Protein AF-0000000075410488 (afdb_homodimer)

Secondary structure (DSSP, 8-state):
--EEEEEEEEEEESSS---SEETTEEEE---TTTTT-SSEEEEEEEEEE--TT-GGGSEEEEEEEEESS--SSPPTT-SEEE-S-TTTTT-S-EEEEEEEE--TTSPPEEEEEEEEESSGGG---SBTTEEE-S--TTTTSSS-EEEEEEEE-/--EEEEEEEEEEESSS---SEETTEEEE---TTTTT-SSEEEEEEEEEE--TT-GGGSEEEEEEEEESS--SSPPTT-SEEE-S-TTTTT-S-EEEEEEEE--TTSPPEEEEEEEEESSGGG---SBTTEEE-S--TTTTSSS-EEEEEEEE-

Foldseek 3Di:
DAKAWQDKEKDWAQDQFDDCDDPQWGWDRDQLCVFLDAIGMIMTTHMDDDDPPCQQRFWFFKAKDWAQDQDPDDDPPFDDWYRDFSCHTSDATGMIITTHGNPPVGAGWHDKDKAKAQDPVPRDDPDPQKDWHPDFSNHGTPGITMIMIIHGD/DAKAWQDKEKDWAQDQFDDCDDPQWGWDRDQLCVFLDAIGMIMTTHIDDDDPPCQQRFWFFKAKDWAQDQDPDDDPPFDDWYRDFSCHTSDATGMIITTHGNPPVGAGWHDKDKAKAQDPVPRDDPDPQKDWHPDFSNHGTPGITMIMIIHGD

Nearest PDB structures (foldseek):
  8b6v-assembly1_A  TM=8.827E-01  e=2.092E-10  Pseudomonas monteilii
  8b6w-assembly1_A  TM=8.710E-01  e=1.635E-09  Pseudomonas monteilii
  8b6u-assembly1_A  TM=8.784E-01  e=1.427E-08  Pseudomonas monteilii
  3tow-assembly1_A  TM=5.499E-01  e=4.050E-03  Hom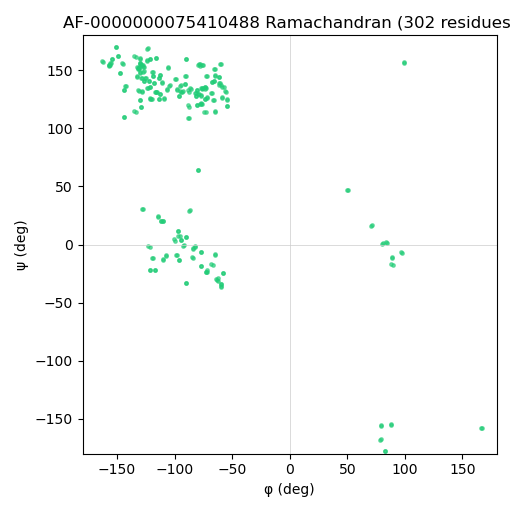o sapiens
  8b6v-assembly1_A  TM=8.826E-01  e=2.329E-10  Pseudomonas monteilii

Solvent-accessible surface area (backbone atoms only — not comparable to full-atom values): 16366 Å² total; per-residue (Å²): 94,52,42,29,25,50,46,75,45,73,45,77,34,92,49,85,80,75,61,60,62,54,96,78,13,47,24,33,66,55,53,53,25,58,77,31,49,52,34,36,28,32,46,20,36,23,71,42,72,71,54,99,80,49,56,62,47,21,25,38,44,75,48,62,48,75,32,94,54,85,72,92,63,76,59,86,96,47,80,42,60,43,87,57,48,47,22,46,69,28,50,50,33,33,28,32,48,33,31,36,50,37,46,87,90,46,37,33,29,52,47,73,49,75,31,71,23,86,41,77,84,66,42,66,74,50,46,68,73,50,43,73,47,97,41,59,46,35,44,74,32,66,57,44,40,33,35,44,30,37,28,64,40,96,51,43,28,25,52,46,76,43,73,46,75,35,92,49,85,78,76,62,60,62,54,96,80,13,48,24,32,66,56,52,53,26,59,77,31,47,51,35,36,30,31,46,20,36,22,72,42,74,72,54,99,78,49,56,63,47,20,25,38,44,75,48,63,48,76,31,94,55,87,71,92,64,76,60,88,96,48,80,42,62,44,89,58,48,46,21,46,68,28,48,52,32,34,26,32,48,33,32,36,50,38,47,89,90,46,37,33,30,51,48,73,48,74,30,71,22,86,43,75,84,66,41,67,74,51,47,67,72,49,43,74,48,96,42,58,45,37,44,74,31,66,56,44,40,33,34,43,30,37,28,66,38

Structure (mmCIF, N/CA/C/O backbone):
data_AF-0000000075410488-model_v1
#
loop_
_entity.id
_entity.type
_entity.pdbx_description
1 polymer 'C-type lectin domain-containing protein'
#
loop_
_atom_site.group_PDB
_atom_site.id
_atom_site.type_symbol
_atom_site.label_atom_id
_atom_site.label_alt_id
_atom_site.label_comp_id
_atom_site.label_asym_id
_atom_site.label_entity_id
_atom_site.label_seq_id
_atom_site.pdbx_PDB_ins_code
_atom_site.Cartn_x
_atom_site.Cartn_y
_atom_site.Cartn_z
_atom_site.occupancy
_atom_site.B_iso_or_equiv
_atom_site.auth_seq_id
_atom_site.auth_comp_id
_atom_site.auth_asym_id
_atom_site.auth_atom_id
_atom_site.pdbx_PDB_model_num
ATOM 1 N N . MET A 1 1 ? 17.078 1.535 6.527 1 65.12 1 MET A N 1
ATOM 2 C CA . MET A 1 1 ? 17.484 1.294 5.145 1 65.12 1 MET A CA 1
ATOM 3 C C . MET A 1 1 ? 16.297 0.799 4.312 1 65.12 1 MET A C 1
ATOM 5 O O . MET A 1 1 ? 15.336 0.259 4.855 1 65.12 1 MET A O 1
ATOM 9 N N . ALA A 1 2 ? 16.266 1.067 3.002 1 80.12 2 ALA A N 1
ATOM 10 C CA . ALA A 1 2 ? 15.203 0.685 2.076 1 80.12 2 ALA A CA 1
ATOM 11 C C . ALA A 1 2 ? 15.227 -0.817 1.804 1 80.12 2 ALA A C 1
ATOM 13 O O . ALA A 1 2 ? 16.266 -1.465 1.955 1 80.12 2 ALA A O 1
ATOM 14 N N . THR A 1 3 ? 14.125 -1.354 1.649 1 88.81 3 THR A N 1
ATOM 15 C CA . THR A 1 3 ? 14 -2.779 1.367 1 88.81 3 THR A CA 1
ATOM 16 C C . THR A 1 3 ? 13.266 -3.008 0.049 1 88.81 3 THR A C 1
ATOM 18 O O . THR A 1 3 ? 12.617 -2.1 -0.47 1 88.81 3 THR A O 1
ATOM 21 N N . TRP A 1 4 ? 13.445 -4.18 -0.503 1 92.75 4 TRP A N 1
ATOM 22 C CA . TRP A 1 4 ? 12.617 -4.66 -1.601 1 92.75 4 TRP A CA 1
ATOM 23 C C . TRP A 1 4 ? 12.203 -6.113 -1.375 1 92.75 4 TRP A C 1
ATOM 25 O O . TRP A 1 4 ? 12.727 -6.781 -0.485 1 92.75 4 TRP A O 1
ATOM 35 N N . ILE A 1 5 ? 11.195 -6.527 -2.074 1 95.69 5 ILE A N 1
ATOM 36 C CA . ILE A 1 5 ? 10.719 -7.902 -1.996 1 95.69 5 ILE A CA 1
ATOM 37 C C . ILE A 1 5 ? 11.648 -8.82 -2.777 1 95.69 5 ILE A C 1
ATOM 39 O O . ILE A 1 5 ? 12.031 -8.516 -3.908 1 95.69 5 ILE A O 1
ATOM 43 N N . THR A 1 6 ? 12.023 -9.961 -2.18 1 97.81 6 THR A N 1
ATOM 44 C CA . THR A 1 6 ? 12.938 -10.875 -2.848 1 97.81 6 THR A CA 1
ATOM 45 C C . THR A 1 6 ? 12.273 -12.234 -3.086 1 97.81 6 THR A C 1
ATOM 47 O O . THR A 1 6 ? 12.805 -13.07 -3.818 1 97.81 6 THR A O 1
ATOM 50 N N . ASP A 1 7 ? 11.117 -12.414 -2.453 1 98.44 7 ASP A N 1
ATOM 51 C CA . ASP A 1 7 ? 10.477 -13.719 -2.561 1 98.44 7 ASP A CA 1
ATOM 52 C C . ASP A 1 7 ? 9.008 -13.656 -2.15 1 98.44 7 ASP A C 1
ATOM 54 O O . ASP A 1 7 ? 8.602 -12.734 -1.434 1 98.44 7 ASP A O 1
ATOM 58 N N . PHE A 1 8 ? 8.227 -14.641 -2.645 1 98.5 8 PHE A N 1
ATOM 59 C CA . PHE A 1 8 ? 6.828 -14.797 -2.248 1 98.5 8 PHE A CA 1
ATOM 60 C C . PHE A 1 8 ? 6.555 -16.219 -1.789 1 98.5 8 PHE A C 1
ATOM 62 O O . PHE A 1 8 ? 7.258 -17.156 -2.182 1 98.5 8 PHE A O 1
ATOM 69 N N . LYS A 1 9 ? 5.59 -16.312 -0.984 1 98.06 9 LYS A N 1
ATOM 70 C CA . LYS A 1 9 ? 5.09 -17.625 -0.556 1 98.06 9 LYS A CA 1
ATOM 71 C C . LYS A 1 9 ? 3.576 -17.594 -0.379 1 98.06 9 LYS A C 1
ATOM 73 O O . LYS A 1 9 ? 3.025 -16.641 0.18 1 98.06 9 LYS A O 1
ATOM 78 N N . VAL A 1 10 ? 2.93 -18.594 -0.931 1 98.06 10 VAL A N 1
ATOM 79 C CA . VAL A 1 10 ? 1.5 -18.766 -0.703 1 98.06 10 VAL A CA 1
ATOM 80 C C . VAL A 1 10 ? 1.28 -19.703 0.484 1 98.06 10 VAL A C 1
ATOM 82 O O . VAL A 1 10 ? 1.947 -20.734 0.603 1 98.06 10 VAL A O 1
ATOM 85 N N . TYR A 1 11 ? 0.454 -19.312 1.363 1 97.31 11 TYR A N 1
ATOM 86 C CA . TYR A 1 11 ? 0.065 -20.109 2.521 1 97.31 11 TYR A CA 1
ATOM 87 C C . TYR A 1 11 ? -1.403 -20.5 2.441 1 97.31 11 TYR A C 1
ATOM 89 O O . TYR A 1 11 ? -2.275 -19.656 2.258 1 97.31 11 TYR A O 1
ATOM 97 N N . THR A 1 12 ? -1.653 -21.797 2.539 1 96.62 12 THR A N 1
ATOM 98 C CA . THR A 1 12 ? -3.014 -22.312 2.531 1 96.62 12 THR A CA 1
ATOM 99 C C . THR A 1 12 ? -3.326 -23.031 3.846 1 96.62 12 THR A C 1
ATOM 101 O O . THR A 1 12 ? -2.461 -23.688 4.418 1 96.62 12 THR A O 1
ATOM 104 N N . SER A 1 13 ? -4.523 -22.797 4.344 1 96.56 13 SER A N 1
ATOM 105 C CA . SER A 1 13 ? -4.926 -23.391 5.613 1 96.56 13 SER A CA 1
ATOM 106 C C . SER A 1 13 ? -6.406 -23.75 5.613 1 96.56 13 SER A C 1
ATOM 108 O O . SER A 1 13 ? -7.191 -23.172 4.855 1 96.56 13 SER A O 1
ATOM 110 N N . ASN A 1 14 ? -6.828 -24.734 6.465 1 96 14 ASN A N 1
ATOM 111 C CA . ASN A 1 14 ? -8.234 -25.062 6.699 1 96 14 ASN A CA 1
ATOM 112 C C . ASN A 1 14 ? -8.844 -24.141 7.758 1 96 14 ASN A C 1
ATOM 114 O O . ASN A 1 14 ? -10.07 -24.078 7.895 1 96 14 ASN A O 1
ATOM 118 N N . ASP A 1 15 ? -7.984 -23.406 8.422 1 95 15 ASP A N 1
ATOM 119 C CA . ASP A 1 15 ? -8.445 -22.531 9.508 1 95 15 ASP A CA 1
ATOM 120 C C . ASP A 1 15 ? -8.266 -21.062 9.141 1 95 15 ASP A C 1
ATOM 122 O O . ASP A 1 15 ? -7.285 -20.703 8.484 1 95 15 ASP A O 1
ATOM 126 N N . ARG A 1 16 ? -9.148 -20.359 9.594 1 93.12 16 ARG A N 1
ATOM 127 C CA . ARG A 1 16 ? -9.086 -18.922 9.328 1 93.12 16 ARG A CA 1
ATOM 128 C C . ARG A 1 16 ? -7.902 -18.281 10.039 1 93.12 16 ARG A C 1
ATOM 130 O O . ARG A 1 16 ? -7.605 -18.609 11.188 1 93.12 16 ARG A O 1
ATOM 137 N N . GLY A 1 17 ? -7.301 -17.359 9.273 1 90.88 17 GLY A N 1
ATOM 138 C CA . GLY A 1 17 ? -6.238 -16.578 9.891 1 90.88 17 GLY A CA 1
ATOM 139 C C . GLY A 1 17 ? -4.852 -17.094 9.547 1 90.88 17 GLY A C 1
ATOM 140 O O . GLY A 1 17 ? -4.703 -18.219 9.07 1 90.88 17 GLY A O 1
ATOM 141 N N . CYS A 1 18 ? -3.918 -16.234 9.648 1 92 18 CYS A N 1
ATOM 142 C CA . CYS A 1 18 ? -2.512 -16.562 9.445 1 92 18 CYS A CA 1
ATOM 143 C C . CYS A 1 18 ? -1.615 -15.703 10.328 1 92 18 CYS A C 1
ATOM 145 O O . CYS A 1 18 ? -1.985 -14.586 10.688 1 92 18 CYS A O 1
ATOM 147 N N . SER A 1 19 ? -0.483 -16.297 10.758 1 93.12 19 SER A N 1
ATOM 148 C CA . SER A 1 19 ? 0.492 -15.523 11.508 1 93.12 19 SER A CA 1
ATOM 149 C C . SER A 1 19 ? 1.02 -14.352 10.68 1 93.12 19 SER A C 1
ATOM 151 O O . SER A 1 19 ? 0.998 -14.398 9.445 1 93.12 19 SER A O 1
ATOM 153 N N . ASP A 1 20 ? 1.498 -13.289 11.406 1 93.88 20 ASP A N 1
ATOM 154 C CA . ASP A 1 20 ? 2.094 -12.148 10.711 1 93.88 20 ASP A CA 1
ATOM 155 C C . ASP A 1 20 ? 3.299 -12.578 9.875 1 93.88 20 ASP A C 1
ATOM 157 O O . ASP A 1 20 ? 3.553 -12.023 8.805 1 93.88 20 ASP A O 1
ATOM 161 N N . PHE A 1 21 ? 3.967 -13.594 10.492 1 93.94 21 PHE A N 1
ATOM 162 C CA . PHE A 1 21 ? 5.148 -14.117 9.82 1 93.94 21 PHE A CA 1
ATOM 163 C C . PHE A 1 21 ? 5.07 -15.633 9.695 1 93.94 21 PHE A C 1
ATOM 165 O O . PHE A 1 21 ? 4.664 -16.312 10.633 1 93.94 21 PHE A O 1
ATOM 172 N N . PHE A 1 22 ? 5.352 -16.062 8.414 1 91 22 PHE A N 1
ATOM 173 C CA . PHE A 1 22 ? 5.363 -17.5 8.117 1 91 22 PHE A CA 1
ATOM 174 C C . PHE A 1 22 ? 6.59 -17.875 7.301 1 91 22 PHE A C 1
ATOM 176 O O . PHE A 1 22 ? 6.754 -17.406 6.168 1 91 22 PHE A O 1
ATOM 183 N N . TYR A 1 23 ? 7.512 -18.656 7.828 1 89.44 23 TYR A N 1
ATOM 184 C CA . TYR A 1 23 ? 8.727 -19.141 7.176 1 89.44 23 TYR A CA 1
ATOM 185 C C . TYR A 1 23 ? 9.492 -17.984 6.531 1 89.44 23 TYR A C 1
ATOM 187 O O . TYR A 1 23 ? 9.828 -18.047 5.348 1 89.44 23 TYR A O 1
ATOM 195 N N . GLY A 1 24 ? 9.688 -16.859 7.273 1 92.25 24 GLY A N 1
ATOM 196 C CA . GLY A 1 24 ? 10.523 -15.758 6.844 1 92.25 24 GLY A CA 1
ATOM 197 C C . GLY A 1 24 ? 9.797 -14.781 5.938 1 92.25 24 GLY A C 1
ATOM 198 O O . GLY A 1 24 ? 10.398 -13.844 5.41 1 92.25 24 GLY A O 1
ATOM 199 N N . HIS A 1 25 ? 8.539 -15.078 5.727 1 96.81 25 HIS A N 1
ATOM 200 C CA . HIS A 1 25 ? 7.742 -14.195 4.883 1 96.81 25 HIS A CA 1
ATOM 201 C C . HIS A 1 25 ? 6.762 -13.375 5.715 1 96.81 25 HIS A C 1
ATOM 203 O O . HIS A 1 25 ? 6.137 -13.898 6.641 1 96.81 25 HIS A O 1
ATOM 209 N N . GLU A 1 26 ? 6.703 -12.102 5.457 1 95.62 26 GLU A N 1
ATOM 210 C CA . GLU A 1 26 ? 5.672 -11.234 6.027 1 95.62 26 GLU A CA 1
ATOM 211 C C . GLU A 1 26 ? 4.332 -11.43 5.324 1 95.62 26 GLU A C 1
ATOM 213 O O . GLU A 1 26 ? 4.195 -11.117 4.141 1 95.62 26 GLU A O 1
ATOM 218 N N . MET A 1 27 ? 3.279 -11.82 6.102 1 96.19 27 MET A N 1
ATOM 219 C CA . MET A 1 27 ? 2.027 -12.234 5.477 1 96.19 27 MET A CA 1
ATOM 220 C C . MET A 1 27 ? 1.112 -11.039 5.238 1 96.19 27 MET A C 1
ATOM 222 O O . MET A 1 27 ? 1.024 -10.141 6.078 1 96.19 27 MET A O 1
ATOM 226 N N . HIS A 1 28 ? 0.593 -10.945 4.027 1 96.25 28 HIS A N 1
ATOM 227 C CA . HIS A 1 28 ? -0.573 -10.102 3.799 1 96.25 28 HIS A CA 1
ATOM 228 C C . HIS A 1 28 ? -1.853 -10.789 4.262 1 96.25 28 HIS A C 1
ATOM 230 O O . HIS A 1 28 ? -2.172 -11.883 3.799 1 96.25 28 HIS A O 1
ATOM 236 N N . LEU A 1 29 ? -2.666 -10.234 5 1 95.19 29 LEU A N 1
ATOM 237 C CA . LEU A 1 29 ? -3.695 -10.938 5.762 1 95.19 29 LEU A CA 1
ATOM 238 C C . LEU A 1 29 ? -5.031 -10.906 5.027 1 95.19 29 LEU A C 1
ATOM 240 O O . LEU A 1 29 ? -6.074 -11.219 5.609 1 95.19 29 LEU A O 1
ATOM 244 N N . GLN A 1 30 ? -5.066 -10.5 3.799 1 95.38 30 GLN A N 1
ATOM 245 C CA . GLN A 1 30 ? -6.238 -10.688 2.951 1 95.38 30 GLN A CA 1
ATOM 246 C C . GLN A 1 30 ? -6.391 -12.148 2.529 1 95.38 30 GLN A C 1
ATOM 248 O O . GLN A 1 30 ? -5.523 -12.688 1.84 1 95.38 30 GLN A O 1
ATOM 253 N N . ASP A 1 31 ? -7.453 -12.727 3.02 1 96.56 31 ASP A N 1
ATOM 254 C CA . ASP A 1 31 ? -7.781 -14.055 2.506 1 96.56 31 ASP A CA 1
ATOM 255 C C . ASP A 1 31 ? -8.172 -13.992 1.032 1 96.56 31 ASP A C 1
ATOM 257 O O . ASP A 1 31 ? -9.125 -13.289 0.667 1 96.56 31 ASP A O 1
ATOM 261 N N . LEU A 1 32 ? -7.477 -14.766 0.187 1 96.81 32 LEU A N 1
ATOM 262 C CA . LEU A 1 32 ? -7.676 -14.664 -1.255 1 96.81 32 LEU A CA 1
ATOM 263 C C . LEU A 1 32 ? -8.859 -15.516 -1.702 1 96.81 32 LEU A C 1
ATOM 265 O O . LEU A 1 32 ? -9.273 -15.453 -2.863 1 96.81 32 LEU A O 1
ATOM 269 N N . ASN A 1 33 ? -9.492 -16.266 -0.824 1 95.19 33 ASN A N 1
ATOM 270 C CA . ASN A 1 33 ? -10.758 -16.938 -1.08 1 95.19 33 ASN A CA 1
ATOM 271 C C . ASN A 1 33 ? -11.898 -16.344 -0.262 1 95.19 33 ASN A C 1
ATOM 273 O O . ASN A 1 33 ? -12.914 -17 -0.02 1 95.19 33 ASN A O 1
ATOM 277 N N . GLU A 1 34 ? -11.625 -15.102 0.174 1 91.88 34 GLU A N 1
ATOM 278 C CA . GLU A 1 34 ? -12.695 -14.461 0.937 1 91.88 34 GLU A CA 1
ATOM 279 C C . GLU A 1 34 ? -14.008 -14.453 0.154 1 91.88 34 GLU A C 1
ATOM 281 O O . GLU A 1 34 ? -14.039 -14.039 -1.005 1 91.88 34 GLU A O 1
ATOM 286 N N . SER A 1 35 ? -15.094 -14.961 0.668 1 89.5 35 SER A N 1
ATOM 287 C CA . SER A 1 35 ? -16.453 -14.992 0.138 1 89.5 35 SER A CA 1
ATOM 288 C C . SER A 1 35 ? -16.625 -16.109 -0.886 1 89.5 35 SER A C 1
ATOM 290 O O . SER A 1 35 ? -17.703 -16.266 -1.462 1 89.5 35 SER A O 1
ATOM 292 N N . HIS A 1 36 ? -15.555 -16.906 -1.163 1 91.44 36 HIS A N 1
ATOM 293 C CA . HIS A 1 36 ? -15.625 -17.906 -2.221 1 91.44 36 HIS A CA 1
ATOM 294 C C . HIS A 1 36 ? -15.703 -19.312 -1.642 1 91.44 36 HIS A C 1
ATOM 296 O O . HIS A 1 36 ? -15.906 -20.281 -2.379 1 91.44 36 HIS A O 1
ATOM 302 N N . GLY A 1 37 ? -15.508 -19.359 -0.363 1 90.69 37 GLY A N 1
ATOM 303 C CA . GLY A 1 37 ? -15.359 -20.688 0.22 1 90.69 37 GLY A CA 1
ATOM 304 C C . GLY A 1 37 ? -13.984 -21.281 0.006 1 90.69 37 GLY A C 1
ATOM 305 O O . GLY A 1 37 ? -13.023 -20.562 -0.263 1 90.69 37 GLY A O 1
ATOM 306 N N . GLY A 1 38 ? -13.836 -22.641 0.308 1 93.69 38 GLY A N 1
ATOM 307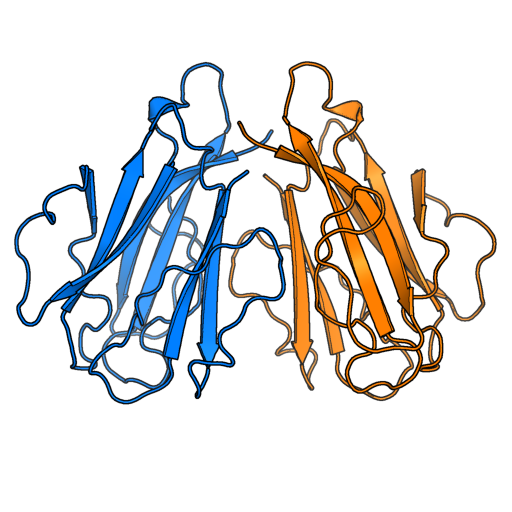 C CA . GLY A 1 38 ? -12.555 -23.312 0.151 1 93.69 38 GLY A CA 1
ATOM 308 C C . GLY A 1 38 ? -11.594 -23.047 1.299 1 93.69 38 GLY A C 1
ATOM 309 O O . GLY A 1 38 ? -12.023 -22.766 2.42 1 93.69 38 GLY A O 1
ATOM 310 N N . LYS A 1 39 ? -10.32 -23.188 0.947 1 96.88 39 LYS A N 1
ATOM 311 C CA . LYS A 1 39 ? -9.273 -22.984 1.947 1 96.88 39 LYS A CA 1
ATOM 312 C C . LYS A 1 39 ? -9.023 -21.5 2.182 1 96.88 39 LYS A C 1
ATOM 314 O O . LYS A 1 39 ? -9.414 -20.656 1.368 1 96.88 39 LYS A O 1
ATOM 319 N N . TYR A 1 40 ? -8.516 -21.188 3.352 1 97.25 40 TYR A N 1
ATOM 320 C CA . TYR A 1 40 ? -7.973 -19.844 3.562 1 97.25 40 TYR A CA 1
ATOM 321 C C . TYR A 1 40 ? -6.598 -19.703 2.918 1 97.25 40 TYR A C 1
ATOM 323 O O . TYR A 1 40 ? -5.711 -20.531 3.148 1 97.25 40 TYR A O 1
ATOM 331 N N . ILE A 1 41 ? -6.414 -18.672 2.109 1 97.62 41 ILE A N 1
ATOM 332 C CA . ILE A 1 41 ? -5.203 -18.531 1.309 1 97.62 41 ILE A CA 1
ATOM 333 C C . ILE A 1 41 ? -4.625 -17.141 1.484 1 97.62 41 ILE A C 1
ATOM 335 O O . ILE A 1 41 ? -5.324 -16.141 1.285 1 97.62 41 ILE A O 1
ATOM 339 N N . TYR A 1 42 ? -3.371 -17.016 1.884 1 97.56 42 TYR A N 1
ATOM 340 C CA . TYR A 1 42 ? -2.648 -15.773 2.123 1 97.56 42 TYR A CA 1
ATOM 341 C C . TYR A 1 42 ? -1.335 -15.75 1.352 1 97.56 42 TYR A C 1
ATOM 343 O O . TYR A 1 42 ? -0.789 -16.797 1.01 1 97.56 42 TYR A O 1
ATOM 351 N N . ILE A 1 43 ? -0.872 -14.609 1.016 1 97.94 43 ILE A N 1
ATOM 352 C CA . ILE A 1 43 ? 0.419 -14.453 0.355 1 97.94 43 ILE A CA 1
ATOM 353 C C . ILE A 1 43 ? 1.394 -13.742 1.293 1 97.94 43 ILE A C 1
ATOM 355 O O . ILE A 1 43 ? 1.037 -12.75 1.938 1 97.94 43 ILE A O 1
ATOM 359 N N . GLY A 1 44 ? 2.523 -14.305 1.445 1 97.62 44 GLY A N 1
ATOM 360 C CA . GLY A 1 44 ? 3.627 -13.68 2.154 1 97.62 44 GLY A CA 1
ATOM 361 C C . GLY A 1 44 ? 4.723 -13.18 1.231 1 97.62 44 GLY A C 1
ATOM 362 O O . GLY A 1 44 ? 4.887 -13.688 0.121 1 97.62 44 GLY A O 1
ATOM 363 N N . ARG A 1 45 ? 5.441 -12.188 1.626 1 96.94 45 ARG A N 1
ATOM 364 C CA . ARG A 1 45 ? 6.609 -11.695 0.907 1 96.94 45 ARG A CA 1
ATOM 365 C C . ARG A 1 45 ? 7.816 -11.578 1.835 1 96.94 45 ARG A C 1
ATOM 367 O O . ARG A 1 45 ? 7.66 -11.32 3.029 1 96.94 45 ARG A O 1
ATOM 374 N N . LYS A 1 46 ? 8.922 -11.875 1.326 1 96.88 46 LYS A N 1
ATOM 375 C CA . LYS A 1 46 ? 10.203 -11.672 1.996 1 96.88 46 LYS A CA 1
ATOM 376 C C . LYS A 1 46 ? 10.844 -10.352 1.561 1 96.88 46 LYS A C 1
ATOM 378 O O . LYS A 1 46 ? 10.922 -10.062 0.366 1 96.88 46 LYS A O 1
ATOM 383 N N . ARG A 1 47 ? 11.195 -9.578 2.564 1 93.31 47 ARG A N 1
ATOM 384 C CA . ARG A 1 47 ? 11.867 -8.312 2.301 1 93.31 47 ARG A CA 1
ATOM 385 C C . ARG A 1 47 ? 13.32 -8.359 2.76 1 93.31 47 ARG A C 1
ATOM 387 O O . ARG A 1 47 ? 13.633 -8.945 3.801 1 93.31 47 ARG A O 1
ATOM 394 N N . GLU A 1 48 ? 14.094 -7.789 1.953 1 93.19 48 GLU A N 1
ATOM 395 C CA . GLU A 1 48 ? 15.5 -7.684 2.316 1 93.19 48 GLU A CA 1
ATOM 396 C C . GLU A 1 48 ? 16.016 -6.262 2.117 1 93.19 48 GLU A C 1
ATOM 398 O O . GLU A 1 48 ? 15.586 -5.562 1.199 1 93.19 48 GLU A O 1
ATOM 403 N N . ARG A 1 49 ? 17 -5.918 2.932 1 90.44 49 ARG A N 1
ATOM 404 C CA . ARG A 1 49 ? 17.641 -4.609 2.828 1 90.44 49 ARG A CA 1
ATOM 405 C C . ARG A 1 49 ? 18.391 -4.469 1.512 1 90.44 49 ARG A C 1
ATOM 407 O O . ARG A 1 49 ? 19.047 -5.414 1.062 1 90.44 49 ARG A O 1
ATOM 414 N N . ILE A 1 50 ? 18.297 -3.289 0.967 1 87.88 50 ILE A N 1
ATOM 415 C CA . ILE A 1 50 ? 18.984 -3.014 -0.293 1 87.88 50 ILE A CA 1
ATOM 416 C C . ILE A 1 50 ? 20.484 -2.889 -0.05 1 87.88 50 ILE A C 1
ATOM 418 O O . ILE A 1 50 ? 20.922 -2.16 0.844 1 87.88 50 ILE A O 1
ATOM 422 N N . THR A 1 51 ? 21.234 -3.639 -0.745 1 86.56 51 THR A N 1
ATOM 423 C CA . THR A 1 51 ? 22.688 -3.518 -0.798 1 86.56 51 THR A CA 1
ATOM 424 C C . THR A 1 51 ? 23.156 -3.33 -2.236 1 86.56 51 THR A C 1
ATOM 426 O O . THR A 1 51 ? 22.375 -3.457 -3.176 1 86.56 51 THR A O 1
ATOM 429 N N . SER A 1 52 ? 24.438 -2.971 -2.438 1 84.06 52 SER A N 1
ATOM 430 C CA . SER A 1 52 ? 25.016 -2.777 -3.766 1 84.06 52 SER A CA 1
ATOM 431 C C . SER A 1 52 ? 25.047 -4.082 -4.551 1 84.06 52 SER A C 1
ATOM 433 O O . SER A 1 52 ? 25.125 -4.074 -5.781 1 84.06 52 SER A O 1
ATOM 435 N N . GLU A 1 53 ? 24.734 -5.203 -3.877 1 89.5 53 GLU A N 1
ATOM 436 C CA . GLU A 1 53 ? 25.047 -6.465 -4.539 1 89.5 53 GLU A CA 1
ATOM 437 C C . GLU A 1 53 ? 23.781 -7.32 -4.711 1 89.5 53 GLU A C 1
ATOM 439 O O . GLU A 1 53 ? 23.828 -8.375 -5.344 1 89.5 53 GLU A O 1
ATOM 444 N N . ASN A 1 54 ? 22.609 -6.797 -4.191 1 91.56 54 ASN A N 1
ATOM 445 C CA . ASN A 1 54 ? 21.531 -7.777 -4.129 1 91.56 54 ASN A CA 1
ATOM 446 C C . ASN A 1 54 ? 20.375 -7.406 -5.059 1 91.56 54 ASN A C 1
ATOM 448 O O . ASN A 1 54 ? 19.234 -7.816 -4.84 1 91.56 54 ASN A O 1
ATOM 452 N N . HIS A 1 55 ? 20.703 -6.633 -6.082 1 90.44 55 HIS A N 1
ATOM 453 C CA . HIS A 1 55 ? 19.688 -6.27 -7.059 1 90.44 55 HIS A CA 1
ATOM 454 C C . HIS A 1 55 ? 19.172 -7.5 -7.793 1 90.44 55 HIS A C 1
ATOM 456 O O . HIS A 1 55 ? 17.984 -7.559 -8.148 1 90.44 55 HIS A O 1
ATOM 462 N N . LYS A 1 56 ? 20.031 -8.477 -7.926 1 95.81 56 LYS A N 1
ATOM 463 C CA . LYS A 1 56 ? 19.672 -9.688 -8.664 1 95.81 56 LYS A CA 1
ATOM 464 C C . LYS A 1 56 ? 18.609 -10.492 -7.922 1 95.81 56 LYS A C 1
ATOM 466 O O . LYS A 1 56 ? 17.922 -11.328 -8.516 1 95.81 56 LYS A O 1
ATOM 471 N N . ASP A 1 57 ? 18.438 -10.211 -6.672 1 97.06 57 ASP A N 1
ATOM 472 C CA . ASP A 1 57 ? 17.5 -10.969 -5.844 1 97.06 57 ASP A CA 1
ATOM 473 C C . ASP A 1 57 ? 16.156 -10.266 -5.754 1 97.06 57 ASP A C 1
ATOM 475 O O . ASP A 1 57 ? 15.164 -10.859 -5.316 1 97.06 57 ASP A O 1
ATOM 479 N N . ALA A 1 58 ? 16.062 -9 -6.156 1 96.62 58 ALA A N 1
ATOM 480 C CA . ALA A 1 58 ? 14.828 -8.227 -6.043 1 96.62 58 ALA A CA 1
ATOM 481 C C . ALA A 1 58 ? 13.797 -8.695 -7.059 1 96.62 58 ALA A C 1
ATOM 483 O O . ALA A 1 58 ? 14.117 -8.898 -8.227 1 96.62 58 ALA A O 1
ATOM 484 N N . VAL A 1 59 ? 12.617 -8.844 -6.578 1 98 59 VAL A N 1
ATOM 485 C CA . VAL A 1 59 ? 11.523 -9.125 -7.5 1 98 59 VAL A CA 1
ATOM 486 C C . VAL A 1 59 ? 11.258 -7.902 -8.375 1 98 59 VAL A C 1
ATOM 488 O O . VAL A 1 59 ? 11.109 -6.789 -7.867 1 98 59 VAL A O 1
ATOM 491 N N . THR A 1 60 ? 11.188 -8.141 -9.688 1 97.5 60 THR A N 1
ATOM 492 C CA . THR A 1 60 ? 11 -7.031 -10.617 1 97.5 60 THR A CA 1
ATOM 493 C C . THR A 1 60 ? 9.734 -7.234 -11.445 1 97.5 60 THR A C 1
ATOM 495 O O . THR A 1 60 ? 9.18 -6.273 -11.992 1 97.5 60 THR A O 1
ATOM 498 N N . SER A 1 61 ? 9.258 -8.484 -11.57 1 98.12 61 SER A N 1
ATOM 499 C CA . SER A 1 61 ? 8 -8.797 -12.242 1 98.12 61 SER A CA 1
ATOM 500 C C . SER A 1 61 ? 7.152 -9.75 -11.406 1 98.12 61 SER A C 1
ATOM 502 O O . SER A 1 61 ? 7.68 -10.617 -10.711 1 98.12 61 SER A O 1
ATOM 504 N N . LEU A 1 62 ? 5.887 -9.531 -11.492 1 98.69 62 LEU A N 1
ATOM 505 C CA . LEU A 1 62 ? 4.902 -10.32 -10.75 1 98.69 62 LEU A CA 1
ATOM 506 C C . LEU A 1 62 ? 3.65 -10.547 -11.594 1 98.69 62 LEU A C 1
ATOM 508 O O . LEU A 1 62 ? 3.174 -9.625 -12.266 1 98.69 62 LEU A O 1
ATOM 512 N N . GLY A 1 63 ? 3.174 -11.727 -11.555 1 98.69 63 GLY A N 1
ATOM 513 C CA . GLY A 1 63 ? 1.945 -12.031 -12.266 1 98.69 63 GLY A CA 1
ATOM 514 C C . GLY A 1 63 ? 1.146 -13.148 -11.625 1 98.69 63 GLY A C 1
ATOM 515 O O . GLY A 1 63 ? 1.599 -13.766 -10.656 1 98.69 63 GLY A O 1
ATOM 516 N N . PHE A 1 64 ? -0.018 -13.336 -12.078 1 98.81 64 PHE A N 1
ATOM 517 C CA . PHE A 1 64 ? -0.898 -14.453 -11.781 1 98.81 64 PHE A CA 1
ATOM 518 C C . PHE A 1 64 ? -1.471 -15.055 -13.062 1 98.81 64 PHE A C 1
ATOM 520 O O . PHE A 1 64 ? -1.896 -14.32 -13.961 1 98.81 64 PHE A O 1
ATOM 527 N N . LEU A 1 65 ? -1.412 -16.328 -13.156 1 98.69 65 LEU A N 1
ATOM 528 C CA . LEU A 1 65 ? -1.868 -17 -14.367 1 98.69 65 LEU A CA 1
ATOM 529 C C . LEU A 1 65 ? -2.984 -17.984 -14.047 1 98.69 65 LEU A C 1
ATOM 531 O O . LEU A 1 65 ? -2.902 -18.734 -13.062 1 98.69 65 LEU A O 1
ATOM 535 N N . ALA A 1 66 ? -3.984 -17.969 -14.852 1 98.38 66 ALA A N 1
ATOM 536 C CA . ALA A 1 66 ? -5.133 -18.859 -14.695 1 98.38 66 ALA A CA 1
ATOM 537 C C . ALA A 1 66 ? -5.09 -20 -15.719 1 98.38 66 ALA A C 1
ATOM 539 O O . ALA A 1 66 ? -4.754 -19.766 -16.875 1 98.38 66 ALA A O 1
ATOM 540 N N . PHE A 1 67 ? -5.391 -21.172 -15.266 1 98.38 67 PHE A N 1
ATOM 541 C CA . PHE A 1 67 ? -5.426 -22.359 -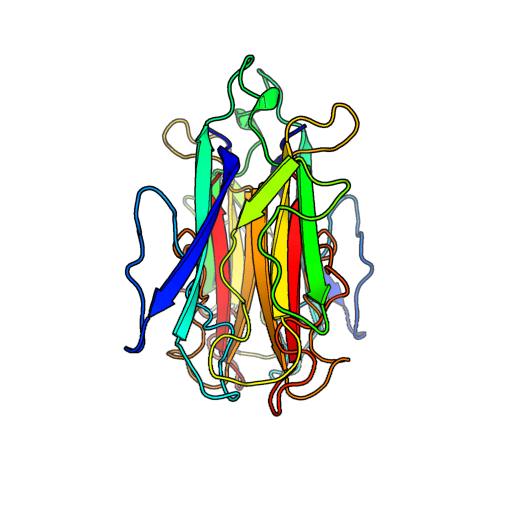16.109 1 98.38 67 PHE A CA 1
ATOM 542 C C . PHE A 1 67 ? -6.719 -23.141 -15.898 1 98.38 67 PHE A C 1
ATOM 544 O O . PHE A 1 67 ? -7.309 -23.094 -14.82 1 98.38 67 PHE A O 1
ATOM 551 N N . SER A 1 68 ? -7.16 -23.859 -16.906 1 98 68 SER A N 1
ATOM 552 C CA . SER A 1 68 ? -8.328 -24.734 -16.781 1 98 68 SER A CA 1
ATOM 553 C C . SER A 1 68 ? -7.973 -26.016 -16.047 1 98 68 SER A C 1
ATOM 555 O O . SER A 1 68 ? -8.852 -26.672 -15.477 1 98 68 SER A O 1
ATOM 557 N N . ASN A 1 69 ? -6.637 -26.312 -16 1 97.75 69 ASN A N 1
ATOM 558 C CA . ASN A 1 69 ? -6.176 -27.531 -15.344 1 97.75 69 ASN A CA 1
ATOM 559 C C . ASN A 1 69 ? -5.051 -27.25 -14.352 1 97.75 69 ASN A C 1
ATOM 561 O O . ASN A 1 69 ? -4.32 -26.266 -14.5 1 97.75 69 ASN A O 1
ATOM 565 N N . LYS A 1 70 ? -4.949 -28.156 -13.422 1 97.75 70 LYS A N 1
ATOM 566 C CA . LYS A 1 70 ? -3.867 -28.062 -12.445 1 97.75 70 LYS A CA 1
ATOM 567 C C . LYS A 1 70 ? -2.504 -28.109 -13.133 1 97.75 70 LYS A C 1
ATOM 569 O O . LYS A 1 70 ? -2.293 -28.922 -14.047 1 97.75 70 LYS A O 1
ATOM 574 N N . GLN A 1 71 ? -1.553 -27.234 -12.703 1 97.94 71 GLN A N 1
ATOM 575 C CA . GLN A 1 71 ? -0.199 -27.219 -13.25 1 97.94 71 GLN A CA 1
ATOM 576 C C . GLN A 1 71 ? 0.771 -27.953 -12.328 1 97.94 71 GLN A C 1
ATOM 578 O O . GLN A 1 71 ? 0.683 -27.844 -11.109 1 97.94 71 GLN A O 1
ATOM 583 N N . SER A 1 72 ? 1.709 -28.672 -12.867 1 97 72 SER A N 1
ATOM 584 C CA . SER A 1 72 ? 2.697 -29.406 -12.078 1 97 72 SER A CA 1
ATOM 585 C C . SER A 1 72 ? 4.082 -28.781 -12.211 1 97 72 SER A C 1
ATOM 587 O O . SER A 1 72 ? 5 -29.125 -11.469 1 97 72 SER A O 1
ATOM 589 N N . GLU A 1 73 ? 4.215 -27.875 -13.203 1 97.75 73 GLU A N 1
ATOM 590 C CA . GLU A 1 73 ? 5.484 -27.188 -13.438 1 97.75 73 GLU A CA 1
ATOM 591 C C . GLU A 1 73 ? 5.285 -25.672 -13.547 1 97.75 73 GLU A C 1
ATOM 593 O O . GLU A 1 73 ? 4.184 -25.203 -13.844 1 97.75 73 GLU A O 1
ATOM 598 N N . LYS A 1 74 ? 6.328 -25.031 -13.336 1 97.19 74 LYS A N 1
ATOM 599 C CA . LYS A 1 74 ? 6.328 -23.578 -13.453 1 97.19 74 LYS A CA 1
ATOM 600 C C . LYS A 1 74 ? 5.879 -23.141 -14.844 1 97.19 74 LYS A C 1
ATOM 602 O O . LYS A 1 74 ? 6.344 -23.672 -15.852 1 97.19 74 LYS A O 1
ATOM 607 N N . PRO A 1 75 ? 5.02 -22.156 -14.922 1 96.94 75 PRO A N 1
ATOM 608 C CA . PRO A 1 75 ? 4.598 -21.656 -16.234 1 96.94 75 PRO A CA 1
ATOM 609 C C . PRO A 1 75 ? 5.754 -21.094 -17.047 1 96.94 75 PRO A C 1
ATOM 611 O O . PRO A 1 75 ? 6.656 -20.469 -16.5 1 96.94 75 PRO A O 1
ATOM 614 N N . VAL A 1 76 ? 5.66 -21.312 -18.312 1 96.12 76 VAL A N 1
ATOM 615 C CA . VAL A 1 76 ? 6.691 -20.859 -19.234 1 96.12 76 VAL A CA 1
ATOM 616 C C . VAL A 1 76 ? 6.809 -19.344 -19.188 1 96.12 76 VAL A C 1
ATOM 618 O O . VAL A 1 76 ? 5.801 -18.641 -19.109 1 96.12 76 VAL A O 1
ATOM 621 N N . GLY A 1 77 ? 8.086 -18.812 -19.219 1 96.31 77 GLY A N 1
ATOM 622 C CA . GLY A 1 77 ? 8.32 -17.375 -19.281 1 96.31 77 GLY A CA 1
ATOM 623 C C . GLY A 1 77 ? 8.586 -16.75 -17.922 1 96.31 77 GLY A C 1
ATOM 624 O O . GLY A 1 77 ? 8.953 -15.578 -17.844 1 96.31 77 GLY A O 1
ATOM 625 N N . TRP A 1 78 ? 8.414 -17.625 -16.906 1 98.19 78 TRP A N 1
ATOM 626 C CA . TRP A 1 78 ? 8.656 -17.141 -15.547 1 98.19 78 TRP A CA 1
ATOM 627 C C . TRP A 1 78 ? 9.773 -17.938 -14.875 1 98.19 78 TRP A C 1
ATOM 629 O O . TRP A 1 78 ? 9.969 -19.109 -15.172 1 98.19 78 TRP A O 1
ATOM 639 N N . GLU A 1 79 ? 10.477 -17.281 -14.031 1 98.25 79 GLU A N 1
ATOM 640 C CA . GLU A 1 79 ? 11.609 -17.906 -13.359 1 98.25 79 GLU A CA 1
ATOM 641 C C . GLU A 1 79 ? 11.188 -18.562 -12.055 1 98.25 79 GLU A C 1
ATOM 643 O O . GLU A 1 79 ? 11.758 -19.578 -11.648 1 98.25 79 GLU A O 1
ATOM 648 N N . PHE A 1 80 ? 10.188 -17.984 -11.367 1 98.62 80 PHE A N 1
ATOM 649 C CA . PHE A 1 80 ? 9.734 -18.5 -10.078 1 98.62 80 PHE A CA 1
ATOM 650 C C . PHE A 1 80 ? 8.219 -18.609 -10.039 1 98.62 80 PHE A C 1
ATOM 652 O O . PHE A 1 80 ? 7.52 -17.906 -10.781 1 98.62 80 PHE A O 1
ATOM 659 N N . TRP A 1 81 ? 7.676 -19.516 -9.25 1 98.75 81 TRP A N 1
ATOM 660 C CA . TRP A 1 81 ? 6.242 -19.625 -9 1 98.75 81 TRP A CA 1
ATOM 661 C C . TRP A 1 81 ? 5.965 -20.328 -7.68 1 98.75 81 TRP A C 1
ATOM 663 O O . TRP A 1 81 ? 6.867 -20.906 -7.074 1 98.75 81 TRP A O 1
ATOM 673 N N . ASP A 1 82 ? 4.859 -20.062 -7.117 1 98.44 82 ASP A N 1
ATOM 674 C CA . ASP A 1 82 ? 4.332 -20.906 -6.043 1 98.44 82 ASP A CA 1
ATOM 675 C C . ASP A 1 82 ? 3.299 -21.891 -6.578 1 98.44 82 ASP A C 1
ATOM 677 O O . ASP A 1 82 ? 2.379 -21.5 -7.301 1 98.44 82 ASP A O 1
ATOM 681 N N . ASP A 1 83 ? 3.361 -23.125 -6.23 1 97.94 83 ASP A N 1
ATOM 682 C CA . ASP A 1 83 ? 2.568 -24.172 -6.875 1 97.94 83 ASP A CA 1
ATOM 683 C C . ASP A 1 83 ? 1.221 -24.344 -6.176 1 97.94 83 ASP A C 1
ATOM 685 O O . ASP A 1 83 ? 0.461 -25.25 -6.5 1 97.94 83 ASP A O 1
ATOM 689 N N . HIS A 1 84 ? 0.943 -23.469 -5.234 1 97.56 84 HIS A N 1
ATOM 690 C CA . HIS A 1 84 ? -0.385 -23.516 -4.633 1 97.56 84 HIS A CA 1
ATOM 691 C C . HIS A 1 84 ? -1.412 -22.812 -5.52 1 97.56 84 HIS A C 1
ATOM 693 O O . HIS A 1 84 ? -1.17 -21.719 -6.008 1 97.56 84 HIS A O 1
ATOM 699 N N . ASP A 1 85 ? -2.514 -23.5 -5.688 1 97.56 85 ASP A N 1
ATOM 700 C CA . ASP A 1 85 ? -3.66 -22.906 -6.363 1 97.56 85 ASP A CA 1
ATOM 701 C C . ASP A 1 85 ? -4.324 -21.844 -5.484 1 97.56 85 ASP A C 1
ATOM 703 O O . ASP A 1 85 ? -4.746 -22.141 -4.363 1 97.56 85 ASP A O 1
ATOM 707 N N . LEU A 1 86 ? -4.484 -20.625 -6.035 1 97.62 86 LEU A N 1
ATOM 708 C CA . LEU A 1 86 ? -5.047 -19.531 -5.262 1 97.62 86 LEU A CA 1
ATOM 709 C C . LEU A 1 86 ? -6.559 -19.672 -5.133 1 97.62 86 LEU A C 1
ATOM 711 O O . LEU A 1 86 ? -7.188 -18.953 -4.348 1 97.62 86 LEU A O 1
ATOM 715 N N . ASN A 1 87 ? -7.184 -20.656 -5.832 1 96.19 87 ASN A N 1
ATOM 716 C CA . ASN A 1 87 ? -8.594 -20.984 -5.711 1 96.19 87 ASN A CA 1
ATOM 717 C C . ASN A 1 87 ? -8.797 -22.344 -5.031 1 96.19 87 ASN A C 1
ATOM 719 O O . ASN A 1 87 ? -9.836 -22.969 -5.191 1 96.19 87 ASN A O 1
ATOM 723 N N . GLU A 1 88 ? -7.793 -22.734 -4.344 1 96.44 88 GLU A N 1
ATOM 724 C CA . GLU A 1 88 ? -7.891 -24.078 -3.787 1 96.44 88 GLU A CA 1
ATOM 725 C C . GLU A 1 88 ? -9.156 -24.25 -2.947 1 96.44 88 GLU A C 1
ATOM 727 O O . GLU A 1 88 ? -9.375 -23.5 -1.995 1 96.44 88 GLU A O 1
ATOM 732 N N . GLY A 1 89 ? -10.031 -25.141 -3.297 1 94.94 89 GLY A N 1
ATOM 733 C CA . GLY A 1 89 ? -11.234 -25.469 -2.545 1 94.94 89 GLY A CA 1
ATOM 734 C C . GLY A 1 89 ? -12.43 -24.609 -2.918 1 94.94 89 GLY A C 1
ATOM 735 O O . GLY A 1 89 ? -13.555 -24.891 -2.498 1 94.94 89 GLY A O 1
ATOM 736 N N . ALA A 1 90 ? -12.273 -23.531 -3.666 1 93.38 90 ALA A N 1
ATOM 737 C CA . ALA A 1 90 ? -13.352 -22.594 -3.965 1 93.38 90 ALA A CA 1
ATOM 738 C C . ALA A 1 90 ? -13.953 -22.875 -5.336 1 93.38 90 ALA A C 1
ATOM 740 O O . ALA A 1 90 ? -14.977 -22.281 -5.707 1 93.38 90 ALA A O 1
ATOM 741 N N . GLY A 1 91 ? -13.219 -23.797 -6.039 1 92.5 91 GLY A N 1
ATOM 742 C CA . GLY A 1 91 ? -13.641 -24.016 -7.414 1 92.5 91 GLY A CA 1
ATOM 743 C C . GLY A 1 91 ? -13.086 -22.984 -8.375 1 92.5 91 GLY A C 1
ATOM 744 O O . GLY A 1 91 ? -12.188 -22.203 -8.016 1 92.5 91 GLY A O 1
ATOM 745 N N . GLY A 1 92 ? -13.461 -23.062 -9.703 1 95.25 92 GLY A N 1
ATOM 746 C CA . GLY A 1 92 ? -12.984 -22.141 -10.719 1 95.25 92 GLY A CA 1
ATOM 747 C C . GLY A 1 92 ? -11.68 -22.578 -11.359 1 95.25 92 GLY A C 1
ATOM 748 O O . GLY A 1 92 ? -11.367 -23.766 -11.383 1 95.25 92 GLY A O 1
ATOM 749 N N . LYS A 1 93 ? -10.922 -21.594 -11.891 1 97.94 93 LYS A N 1
ATOM 750 C CA . LYS A 1 93 ? -9.648 -21.859 -12.547 1 97.94 93 LYS A CA 1
ATOM 751 C C . LYS A 1 93 ? -8.539 -22.094 -11.523 1 97.94 93 LYS A C 1
ATOM 753 O O . LYS A 1 93 ? -8.68 -21.719 -10.359 1 97.94 93 LYS A O 1
ATOM 758 N N . TYR A 1 94 ? -7.559 -22.844 -11.992 1 98 94 TYR A N 1
ATOM 759 C CA . TYR A 1 94 ? -6.324 -22.922 -11.219 1 98 94 TYR A CA 1
ATOM 760 C C . TYR A 1 94 ? -5.484 -21.656 -11.406 1 98 94 TYR A C 1
ATOM 762 O O . TYR A 1 94 ? -5.082 -21.344 -12.531 1 98 94 TYR A O 1
ATOM 770 N N . ILE A 1 95 ? -5.184 -20.953 -10.336 1 98.31 95 ILE A N 1
ATOM 771 C CA . ILE A 1 95 ? -4.488 -19.672 -10.453 1 98.31 95 ILE A CA 1
ATOM 772 C C . ILE A 1 95 ? -3.18 -19.719 -9.664 1 98.31 95 ILE A C 1
ATOM 774 O O . ILE A 1 95 ? -3.174 -20.078 -8.484 1 98.31 95 ILE A O 1
ATOM 778 N N . TYR A 1 96 ? -2.078 -19.406 -10.336 1 98.81 96 TYR A N 1
ATOM 779 C CA . TYR A 1 96 ? -0.751 -19.516 -9.734 1 98.81 96 TYR A CA 1
ATOM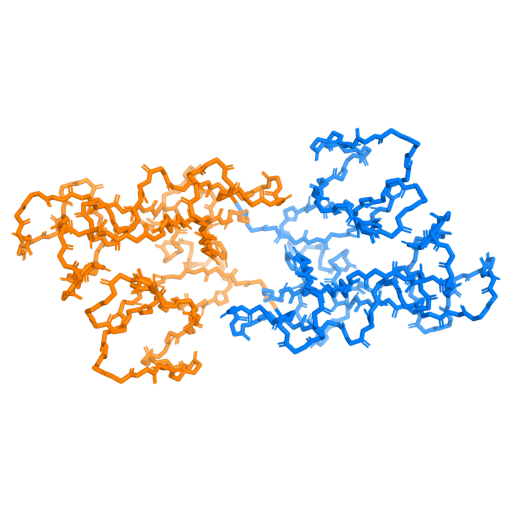 780 C C . TYR A 1 96 ? -0.029 -18.172 -9.758 1 98.81 96 TYR A C 1
ATOM 782 O O . TYR A 1 96 ? -0.136 -17.422 -10.727 1 98.81 96 TYR A O 1
ATOM 790 N N . MET A 1 97 ? 0.685 -17.906 -8.664 1 98.81 97 MET A N 1
ATOM 791 C CA . MET A 1 97 ? 1.554 -16.734 -8.547 1 98.81 97 MET A CA 1
ATOM 792 C C . MET A 1 97 ? 2.902 -16.984 -9.211 1 98.81 97 MET A C 1
ATOM 794 O O . MET A 1 97 ? 3.51 -18.047 -9.008 1 98.81 97 MET A O 1
ATOM 798 N N . VAL A 1 98 ? 3.383 -16.094 -10.07 1 98.88 98 VAL A N 1
ATOM 799 C CA . VAL A 1 98 ? 4.66 -16.172 -10.773 1 98.88 98 VAL A CA 1
ATOM 800 C C . VAL A 1 98 ? 5.422 -14.867 -10.625 1 98.88 98 VAL A C 1
ATOM 802 O O . VAL A 1 98 ? 4.816 -13.797 -10.484 1 98.88 98 VAL A O 1
ATOM 805 N N . TRP A 1 99 ? 6.762 -14.906 -10.586 1 98.88 99 TRP A N 1
ATOM 806 C CA . TRP A 1 99 ? 7.527 -13.664 -10.531 1 98.88 99 TRP A CA 1
ATOM 807 C C . TRP A 1 99 ? 8.938 -13.867 -11.086 1 98.88 99 TRP A C 1
ATOM 809 O O . TRP A 1 99 ? 9.383 -15 -11.266 1 98.88 99 TRP A O 1
ATOM 819 N N . ASN A 1 100 ? 9.57 -12.844 -11.547 1 98.69 100 ASN A N 1
ATOM 820 C CA . ASN A 1 100 ? 10.961 -12.781 -11.969 1 98.69 100 ASN A CA 1
ATOM 821 C C . ASN A 1 100 ? 11.773 -11.828 -11.086 1 98.69 100 ASN A C 1
ATOM 823 O O . ASN A 1 100 ? 11.203 -10.984 -10.391 1 98.69 100 ASN A O 1
ATOM 827 N N . LYS A 1 101 ? 13.062 -12.016 -11.125 1 97.88 101 LYS A N 1
ATOM 828 C CA . LYS A 1 101 ? 13.969 -11.195 -10.328 1 97.88 101 LYS A CA 1
ATOM 829 C C . LYS A 1 101 ? 15.055 -10.578 -11.203 1 97.88 101 LYS A C 1
ATOM 831 O O . LYS A 1 101 ? 15.438 -11.148 -12.227 1 97.88 101 LYS A O 1
ATOM 836 N N . GLY A 1 102 ? 15.492 -9.391 -10.781 1 96.31 102 GLY A N 1
ATOM 837 C CA . GLY A 1 102 ? 16.75 -8.812 -11.242 1 96.31 102 GLY A CA 1
ATOM 838 C C . GLY A 1 102 ? 16.703 -8.352 -12.688 1 96.31 102 GLY A C 1
ATOM 839 O O . GLY A 1 102 ? 17.734 -8.211 -13.336 1 96.31 102 GLY A O 1
ATOM 840 N N . GLU A 1 103 ? 15.492 -8.219 -13.227 1 95.69 103 GLU A N 1
ATOM 841 C CA . GLU A 1 103 ? 15.43 -7.723 -14.602 1 95.69 103 GLU A CA 1
ATOM 842 C C . GLU A 1 103 ? 15.953 -6.297 -14.695 1 95.69 103 GLU A C 1
ATOM 844 O O . GLU A 1 103 ? 15.383 -5.375 -14.109 1 95.69 103 GLU A O 1
ATOM 849 N N . LYS A 1 104 ? 17.078 -6.012 -15.391 1 90.5 104 LYS A N 1
ATOM 850 C CA . LYS A 1 104 ? 17.906 -4.805 -15.391 1 90.5 104 LYS A CA 1
ATOM 851 C C . LYS A 1 104 ? 17.078 -3.58 -15.789 1 90.5 104 LYS A C 1
ATOM 853 O O . LYS A 1 104 ? 17.344 -2.473 -15.312 1 90.5 104 LYS A O 1
ATOM 858 N N . TRP A 1 105 ? 16.047 -3.756 -16.484 1 91.06 105 TRP A N 1
ATOM 859 C CA . TRP A 1 105 ? 15.328 -2.598 -17.016 1 91.06 105 TRP A CA 1
ATOM 860 C C . TRP A 1 105 ? 14.102 -2.281 -16.172 1 91.06 105 TRP A C 1
ATOM 862 O O . TRP A 1 105 ? 13.383 -1.313 -16.438 1 91.06 105 TRP A O 1
ATOM 872 N N . LEU A 1 106 ? 13.93 -3.006 -15.055 1 92.94 106 LEU A N 1
ATOM 873 C CA . LEU A 1 106 ? 12.742 -2.822 -14.227 1 92.94 106 LEU A CA 1
ATOM 874 C C . LEU A 1 106 ? 13.141 -2.49 -12.789 1 92.94 106 LEU A C 1
ATOM 876 O O . LEU A 1 106 ? 14.094 -3.057 -12.258 1 92.94 106 LEU A O 1
ATOM 880 N N . ASN A 1 107 ? 12.461 -1.477 -12.227 1 91.25 107 ASN A N 1
ATOM 881 C CA . ASN A 1 107 ? 12.625 -1.211 -10.805 1 91.25 107 ASN A CA 1
ATOM 882 C C . ASN A 1 107 ? 12.086 -2.359 -9.953 1 91.25 107 ASN A C 1
ATOM 884 O O . ASN A 1 107 ? 11.148 -3.047 -10.359 1 91.25 107 ASN A O 1
ATOM 888 N N . PRO A 1 108 ? 12.68 -2.551 -8.75 1 93.69 108 PRO A N 1
ATOM 889 C CA . PRO A 1 108 ? 12.188 -3.592 -7.84 1 93.69 108 PRO A CA 1
ATOM 890 C C . PRO A 1 108 ? 10.773 -3.322 -7.344 1 93.69 108 PRO A C 1
ATOM 892 O O . PRO A 1 108 ? 10.367 -2.162 -7.207 1 93.69 108 PRO A O 1
ATOM 895 N N . ILE A 1 109 ? 10.023 -4.363 -7.16 1 94.88 109 ILE A N 1
ATOM 896 C CA . ILE A 1 109 ? 8.742 -4.297 -6.469 1 94.88 109 ILE A CA 1
ATOM 897 C C . ILE A 1 109 ? 8.977 -4.195 -4.961 1 94.88 109 ILE A C 1
ATOM 899 O O . ILE A 1 109 ? 9.75 -4.965 -4.395 1 94.88 109 ILE A O 1
ATOM 903 N N . VAL A 1 110 ? 8.258 -3.295 -4.32 1 92.19 110 VAL A N 1
ATOM 904 C CA . VAL A 1 110 ? 8.57 -3.047 -2.918 1 92.19 110 VAL A CA 1
ATOM 905 C C . VAL A 1 110 ? 7.371 -3.414 -2.045 1 92.19 110 VAL A C 1
ATOM 907 O O . VAL A 1 110 ? 7.516 -3.609 -0.836 1 92.19 110 VAL A O 1
ATOM 910 N N . GLU A 1 111 ? 6.207 -3.434 -2.676 1 93.06 111 GLU A N 1
ATOM 911 C CA . GLU A 1 111 ? 5.035 -3.832 -1.903 1 93.06 111 GLU A CA 1
ATOM 912 C C . GLU A 1 111 ? 3.928 -4.355 -2.814 1 93.06 111 GLU A C 1
ATOM 914 O O . GLU A 1 111 ? 3.887 -4.027 -4 1 93.06 111 GLU A O 1
ATOM 919 N N . ILE A 1 112 ? 3.113 -5.188 -2.25 1 96.19 112 ILE A N 1
ATOM 920 C CA . ILE A 1 112 ? 1.903 -5.645 -2.928 1 96.19 112 ILE A CA 1
ATOM 921 C C . ILE A 1 112 ? 0.683 -5.34 -2.062 1 96.19 112 ILE A C 1
ATOM 923 O O . ILE A 1 112 ? 0.812 -5.082 -0.862 1 96.19 112 ILE A O 1
ATOM 927 N N . ASP A 1 113 ? -0.435 -5.277 -2.656 1 95.62 113 ASP A N 1
ATOM 928 C CA . ASP A 1 113 ? -1.717 -5.117 -1.978 1 95.62 113 ASP A CA 1
ATOM 929 C C . ASP A 1 113 ? -2.838 -5.809 -2.752 1 95.62 113 ASP A C 1
ATOM 931 O O . ASP A 1 113 ? -2.652 -6.203 -3.906 1 95.62 113 ASP A O 1
ATOM 935 N N . PHE A 1 114 ? -3.955 -6.039 -2.072 1 96.31 114 PHE A N 1
ATOM 936 C CA . PHE A 1 114 ? -5.098 -6.695 -2.697 1 96.31 114 PHE A CA 1
ATOM 937 C C . PHE A 1 114 ? -6.359 -5.855 -2.529 1 96.31 114 PHE A C 1
ATOM 939 O O . PHE A 1 114 ? -6.586 -5.27 -1.467 1 96.31 114 PHE A O 1
ATOM 946 N N . ARG A 1 115 ? -7.148 -5.812 -3.549 1 94.94 115 ARG A N 1
ATOM 947 C CA . ARG A 1 115 ? -8.461 -5.176 -3.506 1 94.94 115 ARG A CA 1
ATOM 948 C C . ARG A 1 115 ? -9.57 -6.199 -3.738 1 94.94 115 ARG A C 1
ATOM 950 O O . ARG A 1 115 ? -9.477 -7.031 -4.641 1 94.94 115 ARG A O 1
ATOM 957 N N . VAL A 1 116 ? -10.516 -6.121 -2.855 1 94.44 116 VAL A N 1
ATOM 958 C CA . VAL A 1 116 ? -11.672 -7.012 -2.928 1 94.44 116 VAL A CA 1
ATOM 959 C C . VAL A 1 116 ? -12.938 -6.195 -3.182 1 94.44 116 VAL A C 1
ATOM 961 O O . VAL A 1 116 ? -13.148 -5.156 -2.553 1 94.44 116 VAL A O 1
ATOM 964 N N . SER A 1 117 ? -13.727 -6.605 -4.137 1 94.56 117 SER A N 1
ATOM 965 C CA . SER A 1 117 ? -15 -5.922 -4.379 1 94.56 117 SER A CA 1
ATOM 966 C C . SER A 1 117 ? -16.016 -6.852 -5.043 1 94.56 117 SER A C 1
ATOM 968 O O . SER A 1 117 ? -15.633 -7.852 -5.656 1 94.56 117 SER A O 1
ATOM 970 N N . GLU A 1 118 ? -17.25 -6.477 -4.914 1 92.69 118 GLU A N 1
ATOM 971 C CA . GLU A 1 118 ? -18.312 -7.219 -5.574 1 92.69 118 GLU A CA 1
ATOM 972 C C . GLU A 1 118 ? -18.312 -6.969 -7.078 1 92.69 118 GLU A C 1
ATOM 974 O O . GLU A 1 118 ? -18.844 -7.766 -7.848 1 92.69 118 GLU A O 1
ATOM 979 N N . ASN A 1 119 ? -17.734 -5.824 -7.426 1 91.75 119 ASN A N 1
ATOM 980 C CA . ASN A 1 119 ? -17.672 -5.453 -8.836 1 91.75 119 ASN A CA 1
ATOM 981 C C . ASN A 1 119 ? -16.234 -5.156 -9.273 1 91.75 119 ASN A C 1
ATOM 983 O O . ASN A 1 119 ? -15.461 -4.59 -8.508 1 91.75 119 ASN A O 1
ATOM 987 N N . ARG A 1 120 ? -15.945 -5.555 -10.516 1 87.44 120 ARG A N 1
ATOM 988 C CA . ARG A 1 120 ? -14.602 -5.406 -11.062 1 87.44 120 ARG A CA 1
ATOM 989 C C . ARG A 1 120 ? -14.172 -3.941 -11.078 1 87.44 120 ARG A C 1
ATOM 991 O O . ARG A 1 120 ? -13.023 -3.619 -10.781 1 87.44 120 ARG A O 1
ATOM 998 N N . GLU A 1 121 ? -15.078 -3.053 -11.336 1 86.44 121 GLU A N 1
ATOM 999 C CA . GLU A 1 121 ? -14.797 -1.634 -11.531 1 86.44 121 GLU A CA 1
ATOM 1000 C C . GLU A 1 121 ? -14.43 -0.959 -10.211 1 86.44 121 GLU A C 1
ATOM 1002 O O . GLU A 1 121 ? -13.688 0.027 -10.203 1 86.44 121 GLU A O 1
ATOM 1007 N N . ASN A 1 122 ? -14.867 -1.596 -9.094 1 84.56 122 ASN A N 1
ATOM 1008 C CA . ASN A 1 122 ? -14.633 -0.977 -7.789 1 84.56 122 ASN A CA 1
ATOM 1009 C C . ASN A 1 122 ? -13.383 -1.542 -7.113 1 84.56 122 ASN A C 1
ATOM 1011 O O . ASN A 1 122 ? -13.094 -1.212 -5.965 1 84.56 122 ASN A O 1
ATOM 1015 N N . CYS A 1 123 ? -12.633 -2.365 -7.848 1 85.88 123 CYS A N 1
ATOM 1016 C CA . CYS A 1 123 ? -11.398 -2.924 -7.309 1 85.88 123 CYS A CA 1
ATOM 1017 C C . CYS A 1 123 ? -10.227 -1.985 -7.555 1 85.88 123 CYS A C 1
ATOM 1019 O O . CYS A 1 123 ? -9.07 -2.424 -7.598 1 85.88 123 CYS A O 1
ATOM 1021 N N . GLU A 1 124 ? -10.445 -0.766 -7.621 1 86.75 124 GLU A N 1
ATOM 1022 C CA . GLU A 1 124 ? -9.367 0.163 -7.953 1 86.75 124 GLU A CA 1
ATOM 1023 C C . GLU A 1 124 ? -8.656 0.658 -6.691 1 86.75 124 GLU A C 1
ATOM 1025 O O . GLU A 1 124 ? -9.305 0.92 -5.676 1 86.75 124 GLU A O 1
ATOM 1030 N N . LYS A 1 125 ? -7.414 0.692 -6.832 1 89.69 125 LYS A N 1
ATOM 1031 C CA . LYS A 1 125 ? -6.609 1.308 -5.777 1 89.69 125 LYS A CA 1
ATOM 1032 C C . LYS A 1 125 ? -6.41 2.799 -6.039 1 89.69 125 LYS A C 1
ATOM 1034 O O . LYS A 1 125 ? -6.27 3.219 -7.191 1 89.69 125 LYS A O 1
ATOM 1039 N N . LYS A 1 126 ? -6.367 3.553 -5.035 1 86.19 126 LYS A N 1
ATOM 1040 C CA . LYS A 1 126 ? -6.348 5.008 -5.156 1 86.19 126 LYS A CA 1
ATOM 1041 C C . LYS A 1 126 ? -4.918 5.539 -5.188 1 86.19 126 LYS A C 1
ATOM 1043 O O . LYS A 1 126 ? -4.691 6.719 -5.465 1 86.19 126 LYS A O 1
ATOM 1048 N N . GLY A 1 127 ? -3.939 4.77 -5.086 1 83.31 127 GLY A N 1
ATOM 1049 C CA . GLY A 1 127 ? -2.557 5.184 -5.258 1 83.31 127 GLY A CA 1
ATOM 1050 C C . GLY A 1 127 ? -2.09 5.117 -6.699 1 83.31 127 GLY A C 1
ATOM 1051 O O . GLY A 1 127 ? -2.035 4.035 -7.289 1 83.31 127 GLY A O 1
ATOM 1052 N N . VAL A 1 128 ? -1.698 6.191 -7.309 1 83.94 128 VAL A N 1
ATOM 1053 C CA . VAL A 1 128 ? -1.411 6.359 -8.727 1 83.94 128 VAL A CA 1
ATOM 1054 C C . VAL A 1 128 ? -0.248 5.457 -9.133 1 83.94 128 VAL A C 1
ATOM 1056 O O . VAL A 1 128 ? -0.216 4.934 -10.25 1 83.94 128 VAL A O 1
ATOM 1059 N N . SER A 1 129 ? 0.679 5.117 -8.297 1 86.88 129 SER A N 1
ATOM 1060 C CA . SER A 1 129 ? 1.868 4.379 -8.711 1 86.88 129 SER A CA 1
ATOM 1061 C C . SER A 1 129 ? 1.681 2.879 -8.516 1 86.88 129 SER A C 1
ATOM 1063 O O . SER A 1 129 ? 2.57 2.09 -8.844 1 86.88 129 SER A O 1
ATOM 1065 N N . TRP A 1 130 ? 0.486 2.562 -8.094 1 93.25 130 TRP A N 1
ATOM 1066 C CA . TRP A 1 130 ? 0.181 1.143 -7.957 1 93.25 130 TRP A CA 1
ATOM 1067 C C . TRP A 1 130 ? -0.333 0.564 -9.273 1 93.25 130 TRP A C 1
ATOM 1069 O O . TRP A 1 130 ? -1.121 1.203 -9.969 1 93.25 130 TRP A O 1
ATOM 1079 N N . ILE A 1 131 ? 0.207 -0.604 -9.617 1 95.12 131 ILE A N 1
ATOM 1080 C CA . ILE A 1 131 ? -0.127 -1.251 -10.883 1 95.12 131 ILE A CA 1
ATOM 1081 C C . ILE A 1 131 ? -0.987 -2.484 -10.617 1 95.12 131 ILE A C 1
ATOM 1083 O O . ILE A 1 131 ? -0.613 -3.354 -9.828 1 95.12 131 ILE A O 1
ATOM 1087 N N . ARG A 1 132 ? -2.158 -2.545 -11.273 1 96.19 132 ARG A N 1
ATOM 1088 C CA . ARG A 1 132 ? -3.047 -3.695 -11.141 1 96.19 132 ARG A CA 1
ATOM 1089 C C . ARG A 1 132 ? -2.598 -4.84 -12.047 1 96.19 132 ARG A C 1
ATOM 1091 O O . ARG A 1 132 ? -2.305 -4.629 -13.227 1 96.19 132 ARG A O 1
ATOM 1098 N N . ILE A 1 133 ? -2.465 -5.965 -11.461 1 97.69 133 ILE A N 1
ATOM 1099 C CA . ILE A 1 133 ? -2.307 -7.148 -12.297 1 97.69 133 ILE A CA 1
ATOM 1100 C C . ILE A 1 133 ? -3.672 -7.613 -12.797 1 97.69 133 ILE A C 1
ATOM 1102 O O . ILE A 1 133 ? -4.562 -7.914 -12 1 97.69 133 ILE A O 1
ATOM 1106 N N . ASN A 1 134 ? -3.854 -7.652 -14.117 1 96.12 134 ASN A N 1
ATOM 1107 C CA . ASN A 1 134 ? -5.164 -7.914 -14.703 1 96.12 134 ASN A CA 1
ATOM 1108 C C . ASN A 1 134 ? -5.496 -9.398 -14.695 1 96.12 134 ASN A C 1
ATOM 1110 O O . ASN A 1 134 ? -5.715 -10 -15.758 1 96.12 134 ASN A O 1
ATOM 1114 N N . GLN A 1 135 ? -5.625 -10.016 -13.617 1 97.56 135 GLN A N 1
ATOM 1115 C CA . GLN A 1 135 ? -6.078 -11.383 -13.367 1 97.56 135 GLN A CA 1
ATOM 1116 C C . GLN A 1 135 ? -6.895 -11.461 -12.078 1 97.56 135 GLN A C 1
ATOM 1118 O O . GLN A 1 135 ? -6.371 -11.227 -10.992 1 97.56 135 GLN A O 1
ATOM 1123 N N . ASN A 1 136 ? -8.141 -11.672 -12.234 1 96.81 136 ASN A N 1
ATOM 1124 C CA . ASN A 1 136 ? -8.969 -11.977 -11.07 1 96.81 136 ASN A CA 1
ATOM 1125 C C . ASN A 1 136 ? -8.477 -13.234 -10.344 1 96.81 136 ASN A C 1
ATOM 1127 O O . ASN A 1 136 ? -8.367 -14.297 -10.953 1 96.81 136 ASN A O 1
ATOM 1131 N N . LEU A 1 137 ? -8.227 -13.148 -9.031 1 97.25 137 LEU A N 1
ATOM 1132 C CA . LEU A 1 137 ? -7.574 -14.234 -8.297 1 97.25 137 LEU A CA 1
ATOM 1133 C C . LEU A 1 137 ? -8.586 -15.305 -7.906 1 97.25 137 LEU A C 1
ATOM 1135 O O . LEU A 1 137 ? -8.219 -16.344 -7.355 1 97.25 137 LEU A O 1
ATOM 1139 N N . CYS A 1 138 ? -9.828 -15.055 -8.266 1 94.56 138 CYS A N 1
ATOM 1140 C CA . CYS A 1 138 ? -10.891 -16.031 -8.031 1 94.56 138 CYS A CA 1
ATOM 1141 C C . CYS A 1 138 ? -11.672 -16.297 -9.312 1 94.56 138 CYS A C 1
ATOM 1143 O O . CYS A 1 138 ? -12.875 -16.531 -9.273 1 94.56 138 CYS A O 1
ATOM 1145 N N . GLU A 1 139 ? -10.961 -16.172 -10.383 1 95.56 139 GLU A N 1
ATOM 1146 C CA . GLU A 1 139 ? -11.633 -16.375 -11.656 1 95.56 139 GLU A CA 1
ATOM 1147 C C . GLU A 1 139 ? -12.297 -17.75 -11.711 1 95.56 139 GLU A C 1
ATOM 1149 O O . GLU A 1 139 ? -11.68 -18.766 -11.383 1 95.56 139 GLU A O 1
ATOM 1154 N N . GLY A 1 140 ? -13.508 -17.75 -12.117 1 94 140 GLY A N 1
ATOM 1155 C CA . GLY A 1 140 ? -14.25 -18.984 -12.289 1 94 140 GLY A CA 1
ATOM 1156 C C . GLY A 1 140 ? -14.961 -19.438 -11.023 1 94 140 GLY A C 1
ATOM 1157 O O . GLY A 1 140 ? -15.797 -20.344 -11.062 1 94 140 GLY A O 1
ATOM 1158 N N . SER A 1 141 ? -14.555 -18.891 -9.898 1 89.75 141 SER A N 1
ATOM 1159 C CA . SER A 1 141 ? -15.258 -19.188 -8.656 1 89.75 141 SER A CA 1
ATOM 1160 C C . SER A 1 141 ? -16.391 -18.188 -8.414 1 89.75 141 SER A C 1
ATOM 1162 O O . SER A 1 141 ? -16.469 -17.156 -9.07 1 89.75 141 SER A O 1
ATOM 1164 N N . ASN A 1 142 ? -17.375 -18.469 -7.609 1 85.25 142 ASN A N 1
ATOM 1165 C CA . ASN A 1 142 ? -18.484 -17.578 -7.266 1 85.25 142 ASN A CA 1
ATOM 1166 C C . ASN A 1 142 ? -18.141 -16.688 -6.086 1 85.25 142 ASN A C 1
ATOM 1168 O O . ASN A 1 142 ? -17.781 -17.172 -5.008 1 85.25 142 ASN A O 1
ATOM 1172 N N . GLY A 1 143 ? -17.953 -15.508 -6.254 1 89.31 143 GLY A N 1
ATOM 1173 C CA . GLY A 1 143 ? -17.672 -14.594 -5.16 1 89.31 143 GLY A CA 1
ATOM 1174 C C . GLY A 1 143 ? -17.172 -13.242 -5.629 1 89.31 143 GLY A C 1
ATOM 1175 O O . GLY A 1 143 ? -17.469 -12.82 -6.75 1 89.31 143 GLY A O 1
ATOM 1176 N N . ASN A 1 144 ? -16.5 -12.555 -4.75 1 93.81 144 ASN A N 1
ATOM 1177 C CA . ASN A 1 144 ? -16.016 -11.211 -5.02 1 93.81 144 ASN A CA 1
ATOM 1178 C C . ASN A 1 144 ? -14.797 -11.234 -5.938 1 93.81 144 ASN A C 1
ATOM 1180 O O . ASN A 1 144 ? -14.094 -12.242 -6.023 1 93.81 144 ASN A O 1
ATOM 1184 N N . TYR A 1 145 ? -14.602 -10.164 -6.641 1 95.56 145 TYR A N 1
ATOM 1185 C CA . TYR A 1 145 ? -13.367 -9.953 -7.391 1 95.56 145 TYR A CA 1
ATOM 1186 C C . TYR A 1 145 ? -12.211 -9.617 -6.453 1 95.56 145 TYR A C 1
ATOM 1188 O O . TYR A 1 145 ? -12.383 -8.859 -5.496 1 95.56 145 TYR A O 1
ATOM 1196 N N . ILE A 1 146 ? -11.078 -10.203 -6.648 1 96.69 146 ILE A N 1
ATOM 1197 C CA . ILE A 1 146 ? -9.859 -9.898 -5.906 1 96.69 146 ILE A CA 1
ATOM 1198 C C . ILE A 1 146 ? -8.711 -9.656 -6.887 1 96.69 146 ILE A C 1
ATOM 1200 O O . ILE A 1 146 ? -8.375 -10.523 -7.691 1 96.69 146 ILE A O 1
ATOM 1204 N N . TYR A 1 147 ? -8.164 -8.516 -6.879 1 97.31 147 TYR A N 1
ATOM 1205 C CA . TYR A 1 147 ? -7.039 -8.156 -7.73 1 97.31 147 TYR A CA 1
ATOM 1206 C C . TYR A 1 147 ? -5.82 -7.781 -6.895 1 97.31 147 TYR A C 1
ATOM 1208 O O . TYR A 1 147 ? -5.957 -7.176 -5.828 1 97.31 147 TYR A O 1
ATOM 1216 N N . CYS A 1 148 ? -4.703 -8.133 -7.422 1 97.94 148 CYS A N 1
ATOM 1217 C CA . CY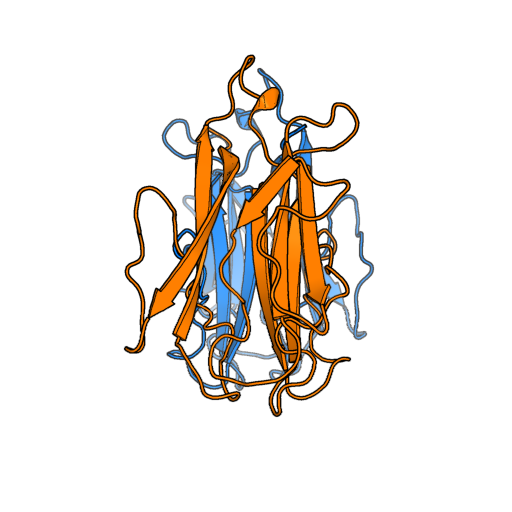S A 1 148 ? -3.436 -7.746 -6.812 1 97.94 148 CYS A CA 1
ATOM 1218 C C . CYS A 1 148 ? -2.887 -6.48 -7.449 1 97.94 148 CYS A C 1
ATOM 1220 O O . CYS A 1 148 ? -2.957 -6.312 -8.672 1 97.94 148 CYS A O 1
ATOM 1222 N N . TYR A 1 149 ? -2.42 -5.629 -6.633 1 97.12 149 TYR A N 1
ATOM 1223 C CA . TYR A 1 149 ? -1.645 -4.457 -7.02 1 97.12 149 TYR A CA 1
ATOM 1224 C C . TYR A 1 149 ? -0.209 -4.562 -6.52 1 97.12 149 TYR A C 1
ATOM 1226 O O . TYR A 1 149 ? 0.043 -5.133 -5.453 1 97.12 149 TYR A O 1
ATOM 1234 N N . TYR A 1 150 ? 0.707 -4.09 -7.32 1 96.44 150 TYR A N 1
ATOM 1235 C CA . TYR A 1 150 ? 2.076 -3.979 -6.832 1 96.44 150 TYR A CA 1
ATOM 1236 C C . TYR A 1 150 ? 2.633 -2.582 -7.078 1 96.44 150 TYR A C 1
ATOM 1238 O O . TYR A 1 150 ? 2.092 -1.827 -7.891 1 96.44 150 TYR A O 1
ATOM 1246 N N . PHE A 1 151 ? 3.547 -2.311 -6.242 1 90.69 151 PHE A N 1
ATOM 1247 C CA . PHE A 1 151 ? 4.223 -1.018 -6.234 1 90.69 151 PHE A CA 1
ATOM 1248 C C . PHE A 1 151 ? 5.719 -1.188 -6.465 1 90.69 151 PHE A C 1
ATOM 1250 O O . PHE A 1 151 ? 6.367 -1.998 -5.801 1 90.69 151 PHE A O 1
ATOM 1257 N N . ARG A 1 152 ? 6.211 -0.37 -7.621 1 89.12 152 ARG A N 1
ATOM 1258 C CA . ARG A 1 152 ? 7.648 -0.353 -7.867 1 89.12 152 ARG A CA 1
ATOM 1259 C C . ARG A 1 152 ? 8.305 0.847 -7.191 1 89.12 152 ARG A C 1
ATOM 1261 O O . ARG A 1 152 ? 7.746 1.944 -7.184 1 89.12 152 ARG A O 1
ATOM 1268 N N . GLY A 1 153 ? 9.336 0.604 -6.512 1 76.94 153 GLY A N 1
ATOM 1269 C CA . GLY A 1 153 ? 10.094 1.696 -5.922 1 76.94 153 GLY A CA 1
ATOM 1270 C C . GLY A 1 153 ? 11.391 1.983 -6.648 1 76.94 153 GLY A C 1
ATOM 1271 O O . GLY A 1 153 ? 11.875 1.15 -7.418 1 76.94 153 GLY A O 1
ATOM 1272 N N . MET B 1 1 ? 15.477 1.528 -9.797 1 64.5 1 MET B N 1
ATOM 1273 C CA . MET B 1 1 ? 16.078 1.899 -8.523 1 64.5 1 MET B CA 1
ATOM 1274 C C . MET B 1 1 ? 15.008 2.178 -7.473 1 64.5 1 MET B C 1
ATOM 1276 O O . MET B 1 1 ? 13.867 2.502 -7.816 1 64.5 1 MET B O 1
ATOM 1280 N N . ALA B 1 2 ? 15.266 1.942 -6.184 1 79.62 2 ALA B N 1
ATOM 1281 C CA . ALA B 1 2 ? 14.344 2.139 -5.066 1 79.62 2 ALA B CA 1
ATOM 1282 C C . ALA B 1 2 ? 14.141 3.623 -4.777 1 79.62 2 ALA B C 1
ATOM 1284 O O . ALA B 1 2 ? 14.992 4.449 -5.113 1 79.62 2 ALA B O 1
ATOM 1285 N N . THR B 1 3 ? 13 3.949 -4.402 1 88.75 3 THR B N 1
ATOM 1286 C CA . THR B 1 3 ? 12.672 5.332 -4.078 1 88.75 3 THR B CA 1
ATOM 1287 C C . THR B 1 3 ? 12.18 5.445 -2.637 1 88.75 3 THR B C 1
ATOM 1289 O O . THR B 1 3 ? 11.812 4.441 -2.021 1 88.75 3 THR B O 1
ATOM 1292 N N . TRP B 1 4 ? 12.258 6.641 -2.107 1 92.75 4 TRP B N 1
ATOM 1293 C CA . TRP B 1 4 ? 11.578 6.98 -0.862 1 92.75 4 TRP B CA 1
ATOM 1294 C C . TRP B 1 4 ? 10.852 8.32 -0.984 1 92.75 4 TRP B C 1
ATOM 1296 O O . TRP B 1 4 ? 11.062 9.055 -1.951 1 92.75 4 TRP B O 1
ATOM 1306 N N . ILE B 1 5 ? 9.93 8.547 -0.105 1 95.69 5 ILE B N 1
ATOM 1307 C CA . ILE B 1 5 ? 9.188 9.805 -0.066 1 95.69 5 ILE B CA 1
ATOM 1308 C C . ILE B 1 5 ? 10.062 10.898 0.53 1 95.69 5 ILE B C 1
ATOM 1310 O O . ILE B 1 5 ? 10.711 10.703 1.562 1 95.69 5 ILE B O 1
ATOM 1314 N N . THR B 1 6 ? 10.07 12.086 -0.107 1 97.81 6 THR B N 1
ATOM 1315 C CA . THR B 1 6 ? 10.906 13.18 0.385 1 97.81 6 THR B CA 1
ATOM 1316 C C . THR B 1 6 ? 10.055 14.383 0.768 1 97.81 6 THR B C 1
ATOM 1318 O O . THR B 1 6 ? 10.547 15.32 1.399 1 97.81 6 THR B O 1
ATOM 1321 N N . ASP B 1 7 ? 8.789 14.328 0.365 1 98.44 7 ASP B N 1
ATOM 1322 C CA . ASP B 1 7 ? 7.945 15.492 0.616 1 98.44 7 ASP B CA 1
ATOM 1323 C C . ASP B 1 7 ? 6.465 15.133 0.502 1 98.44 7 ASP B C 1
ATOM 1325 O O . ASP B 1 7 ? 6.109 14.141 -0.137 1 98.44 7 ASP B O 1
ATOM 1329 N N . PHE B 1 8 ? 5.613 15.953 1.169 1 98.5 8 PHE B N 1
ATOM 1330 C CA . PHE B 1 8 ? 4.164 15.828 1.05 1 98.5 8 PHE B CA 1
ATOM 1331 C C . PHE B 1 8 ? 3.537 17.172 0.673 1 98.5 8 PHE B C 1
ATOM 1333 O O . PHE B 1 8 ? 4.113 18.219 0.938 1 98.5 8 PHE B O 1
ATOM 1340 N N . LYS B 1 9 ? 2.439 17.047 0.065 1 98.06 9 LYS B N 1
ATOM 1341 C CA . LYS B 1 9 ? 1.625 18.219 -0.237 1 98.06 9 LYS B CA 1
ATOM 1342 C C . LYS B 1 9 ? 0.137 17.906 -0.121 1 98.06 9 LYS B C 1
ATOM 1344 O O . LYS B 1 9 ? -0.316 16.844 -0.576 1 98.06 9 LYS B O 1
ATOM 1349 N N . VAL B 1 10 ? -0.569 18.781 0.546 1 98 10 VAL B N 1
ATOM 1350 C CA . VAL B 1 10 ? -2.023 18.672 0.603 1 98 10 VAL B CA 1
ATOM 1351 C C . VAL B 1 10 ? -2.646 19.516 -0.504 1 98 10 VAL B C 1
ATOM 1353 O O . VAL B 1 10 ? -2.229 20.656 -0.731 1 98 10 VAL B O 1
ATOM 1356 N N . TYR B 1 11 ? -3.537 18.953 -1.215 1 97.19 11 TYR B N 1
ATOM 1357 C CA . TYR B 1 11 ? -4.293 19.641 -2.262 1 97.19 11 TYR B CA 1
ATOM 1358 C C . TYR B 1 11 ? -5.766 19.75 -1.887 1 97.19 11 TYR B C 1
ATOM 1360 O O . TYR B 1 11 ? -6.402 18.75 -1.544 1 97.19 11 TYR B O 1
ATOM 1368 N N . THR B 1 12 ? -6.262 20.953 -1.911 1 96.62 12 THR B N 1
ATOM 1369 C CA . THR B 1 12 ? -7.672 21.203 -1.629 1 96.62 12 THR B CA 1
ATOM 1370 C C . THR B 1 12 ? -8.359 21.812 -2.844 1 96.62 12 THR B C 1
ATOM 1372 O O . THR B 1 12 ? -7.77 22.625 -3.564 1 96.62 12 THR B O 1
ATOM 1375 N N . SER B 1 13 ? -9.57 21.359 -3.098 1 96.5 13 SER B N 1
ATOM 1376 C CA . SER B 1 13 ? -10.32 21.844 -4.258 1 96.5 13 SER B CA 1
ATOM 1377 C C . SER B 1 13 ? -11.812 21.906 -3.961 1 96.5 13 SER B C 1
ATOM 1379 O O . SER B 1 13 ? -12.305 21.203 -3.074 1 96.5 13 SER B O 1
ATOM 1381 N N . ASN B 1 14 ? -12.562 22.766 -4.699 1 96 14 ASN B N 1
ATOM 1382 C CA . ASN B 1 14 ? -14.023 22.812 -4.648 1 96 14 ASN B CA 1
ATOM 1383 C C . ASN B 1 14 ? -14.641 21.781 -5.582 1 96 14 ASN B C 1
ATOM 1385 O O . ASN B 1 14 ? -15.836 21.469 -5.477 1 96 14 ASN B O 1
ATOM 1389 N N . ASP B 1 15 ? -13.805 21.203 -6.422 1 94.94 15 ASP B N 1
ATOM 1390 C CA . ASP B 1 15 ? -14.289 20.234 -7.402 1 94.94 15 ASP B CA 1
ATOM 1391 C C . ASP B 1 15 ? -13.758 18.844 -7.105 1 94.94 15 ASP B C 1
ATOM 1393 O O . ASP B 1 15 ? -12.617 18.688 -6.664 1 94.94 15 ASP B O 1
ATOM 1397 N N . ARG B 1 16 ? -14.555 17.984 -7.387 1 93 16 ARG B N 1
ATOM 1398 C CA . ARG B 1 16 ? -14.164 16.594 -7.16 1 93 16 ARG B CA 1
ATOM 1399 C C . ARG B 1 16 ? -13.039 16.172 -8.102 1 93 16 ARG B C 1
ATOM 1401 O O . ARG B 1 16 ? -13.055 16.531 -9.281 1 93 16 ARG B O 1
ATOM 1408 N N . GLY B 1 17 ? -12.125 15.414 -7.492 1 90.5 17 GLY B N 1
ATOM 1409 C CA . GLY B 1 17 ? -11.078 14.844 -8.32 1 90.5 17 GLY B CA 1
ATOM 1410 C C . GLY B 1 17 ? -9.781 15.625 -8.258 1 90.5 17 GLY B C 1
ATOM 1411 O O . GLY B 1 17 ? -9.766 16.766 -7.801 1 90.5 17 GLY B O 1
ATOM 1412 N N . CYS B 1 18 ? -8.734 14.961 -8.547 1 91.62 18 CYS B N 1
ATOM 1413 C CA . CYS B 1 18 ? -7.406 15.57 -8.625 1 91.62 18 CYS B CA 1
ATOM 1414 C C . CYS B 1 18 ? -6.547 14.875 -9.672 1 91.62 18 CYS B C 1
ATOM 1416 O O . CYS B 1 18 ? -6.758 13.695 -9.969 1 91.62 18 CYS B O 1
ATOM 1418 N N . SER B 1 19 ? -5.668 15.672 -10.312 1 92.75 19 SER B N 1
ATOM 1419 C CA . SER B 1 19 ? -4.723 15.07 -11.25 1 92.75 19 SER B CA 1
ATOM 1420 C C . SER B 1 19 ? -3.832 14.047 -10.555 1 92.75 19 SER B C 1
ATOM 1422 O O . SER B 1 19 ? -3.625 14.117 -9.336 1 92.75 19 SER B O 1
ATOM 1424 N N . ASP B 1 20 ? -3.301 13.062 -11.375 1 93.75 20 ASP B N 1
ATOM 1425 C CA . ASP B 1 20 ? -2.381 12.078 -10.82 1 93.75 20 ASP B CA 1
ATOM 1426 C C . ASP B 1 20 ? -1.143 12.75 -10.227 1 93.75 20 ASP B C 1
ATOM 1428 O O . ASP B 1 20 ? -0.58 12.266 -9.242 1 93.75 20 ASP B O 1
ATOM 1432 N N . PHE B 1 21 ? -0.808 13.852 -10.945 1 93.81 21 PHE B N 1
ATOM 1433 C CA . PHE B 1 21 ? 0.361 14.609 -10.5 1 93.81 21 PHE B CA 1
ATOM 1434 C C . PHE B 1 21 ? 0.021 16.078 -10.336 1 93.81 21 PHE B C 1
ATOM 1436 O O . PHE B 1 21 ? -0.685 16.656 -11.164 1 93.81 21 PHE B O 1
ATOM 1443 N N . PHE B 1 22 ? 0.465 16.594 -9.133 1 90.81 22 PHE B N 1
ATOM 1444 C CA . PHE B 1 22 ? 0.263 18 -8.828 1 90.81 22 PHE B CA 1
ATOM 1445 C C . PHE B 1 22 ? 1.531 18.609 -8.242 1 90.81 22 PHE B C 1
ATOM 1447 O O . PHE B 1 22 ? 1.99 18.203 -7.176 1 90.81 22 PHE B O 1
ATOM 1454 N N . TYR B 1 23 ? 2.166 19.547 -8.922 1 89.25 23 TYR B N 1
ATOM 1455 C CA . TYR B 1 23 ? 3.363 20.266 -8.508 1 89.25 23 TYR B CA 1
ATOM 1456 C C . TYR B 1 23 ? 4.445 19.297 -8.039 1 89.25 23 TYR B C 1
ATOM 1458 O O . TYR B 1 23 ? 4.988 19.453 -6.945 1 89.25 23 TYR B O 1
ATOM 1466 N N . GLY B 1 24 ? 4.699 18.219 -8.828 1 92.12 24 GLY B N 1
ATOM 1467 C CA . GLY B 1 24 ? 5.797 17.297 -8.586 1 92.12 24 GLY B CA 1
ATOM 1468 C C . GLY B 1 24 ? 5.457 16.219 -7.57 1 92.12 24 GLY B C 1
ATOM 1469 O O . GLY B 1 24 ? 6.32 15.43 -7.188 1 92.12 24 GLY B O 1
ATOM 1470 N N . HIS B 1 25 ? 4.23 16.281 -7.133 1 96.69 25 HIS B N 1
ATOM 1471 C CA . HIS B 1 25 ? 3.789 15.281 -6.168 1 96.69 25 HIS B CA 1
ATOM 1472 C C . HIS B 1 25 ? 2.842 14.273 -6.816 1 96.69 25 HIS B C 1
ATOM 1474 O O . HIS B 1 25 ? 1.973 14.656 -7.605 1 96.69 25 HIS B O 1
ATOM 1480 N N . GLU B 1 26 ? 3.074 13.016 -6.559 1 95.44 26 GLU B N 1
ATOM 1481 C CA . GLU B 1 26 ? 2.139 11.961 -6.934 1 95.44 26 GLU B CA 1
ATOM 1482 C C . GLU B 1 26 ? 0.953 11.906 -5.977 1 95.44 26 GLU B C 1
ATOM 1484 O O . GLU B 1 26 ? 1.117 11.602 -4.797 1 95.44 26 GLU B O 1
ATOM 1489 N N . MET B 1 27 ? -0.284 12.062 -6.527 1 95.94 27 MET B N 1
ATOM 1490 C CA . MET B 1 27 ? -1.442 12.242 -5.66 1 95.94 27 MET B CA 1
ATOM 1491 C C . MET B 1 27 ? -2.039 10.898 -5.266 1 95.94 27 MET B C 1
ATOM 1493 O O . MET B 1 27 ? -2.098 9.977 -6.082 1 95.94 27 MET B O 1
ATOM 1497 N N . HIS B 1 28 ? -2.312 10.734 -3.982 1 96.19 28 HIS B N 1
ATOM 1498 C CA . HIS B 1 28 ? -3.227 9.68 -3.553 1 96.19 28 HIS B CA 1
ATOM 1499 C C . HIS B 1 28 ? -4.68 10.102 -3.742 1 96.19 28 HIS B C 1
ATOM 1501 O O . HIS B 1 28 ? -5.109 11.125 -3.201 1 96.19 28 HIS B O 1
ATOM 1507 N N . LEU B 1 29 ? -5.496 9.383 -4.324 1 95.06 29 LEU B N 1
ATOM 1508 C CA . LEU B 1 29 ? -6.77 9.852 -4.859 1 95.06 29 LEU B CA 1
ATOM 1509 C C . LEU B 1 29 ? -7.906 9.578 -3.879 1 95.06 29 LEU B C 1
ATOM 1511 O O . LEU B 1 29 ? -9.078 9.664 -4.246 1 95.06 29 LEU B O 1
ATOM 1515 N N . GLN B 1 30 ? -7.621 9.211 -2.666 1 95.25 30 GLN B N 1
ATOM 1516 C CA . GLN B 1 30 ? -8.625 9.188 -1.603 1 95.25 30 GLN B CA 1
ATOM 1517 C C . GLN B 1 30 ? -8.961 10.594 -1.13 1 95.25 30 GLN B C 1
ATOM 1519 O O . GLN B 1 30 ? -8.094 11.305 -0.61 1 95.25 30 GLN B O 1
ATOM 1524 N N . ASP B 1 31 ? -10.203 10.961 -1.396 1 96.56 31 ASP B N 1
ATOM 1525 C CA . ASP B 1 31 ? -10.664 12.211 -0.804 1 96.56 31 ASP B CA 1
ATOM 1526 C C . ASP B 1 31 ? -10.75 12.102 0.717 1 96.56 31 ASP B C 1
ATOM 1528 O O . ASP B 1 31 ? -11.453 11.242 1.247 1 96.56 31 ASP B O 1
ATOM 1532 N N . LEU B 1 32 ? -10.062 13.016 1.418 1 96.69 32 LEU B N 1
ATOM 1533 C CA . LEU B 1 32 ? -9.961 12.906 2.869 1 96.69 32 LEU B CA 1
ATOM 1534 C C . LEU B 1 32 ? -11.18 13.516 3.549 1 96.69 32 LEU B C 1
ATOM 1536 O O . LEU B 1 32 ? -11.344 13.391 4.766 1 96.69 32 LEU B O 1
ATOM 1540 N N . ASN B 1 33 ? -12.102 14.102 2.828 1 95.06 33 ASN B N 1
ATOM 1541 C CA . ASN B 1 33 ? -13.398 14.531 3.336 1 95.06 33 ASN B CA 1
ATOM 1542 C C . ASN B 1 33 ? -14.531 13.695 2.744 1 95.06 33 ASN B C 1
ATOM 1544 O O . ASN B 1 33 ? -15.68 14.141 2.705 1 95.06 33 ASN B O 1
ATOM 1548 N N . GLU B 1 34 ? -14.117 12.523 2.258 1 91.88 34 GLU B N 1
ATOM 1549 C CA . GLU B 1 34 ? -15.164 11.672 1.703 1 91.88 34 GLU B CA 1
ATOM 1550 C C . GLU B 1 34 ? -16.281 11.43 2.721 1 91.88 34 GLU B C 1
ATOM 1552 O O . GLU B 1 34 ? -16.016 11.031 3.855 1 91.88 34 GLU B O 1
ATOM 1557 N N . SER B 1 35 ? -17.516 11.719 2.428 1 89.38 35 SER B N 1
ATOM 1558 C CA . SER B 1 35 ? -18.734 11.492 3.207 1 89.38 35 SER B CA 1
ATOM 1559 C C . SER B 1 35 ? -18.922 12.578 4.266 1 89.38 35 SER B C 1
ATOM 1561 O O . SER B 1 35 ? -19.859 12.531 5.047 1 89.38 35 SER B O 1
ATOM 1563 N N . HIS B 1 36 ? -18 13.578 4.332 1 91.44 36 HIS B N 1
ATOM 1564 C CA . HIS B 1 36 ? -18.047 14.57 5.402 1 91.44 36 HIS B CA 1
ATOM 1565 C C . HIS B 1 36 ? -18.516 15.922 4.875 1 91.44 36 HIS B C 1
ATOM 1567 O O . HIS B 1 36 ? -18.734 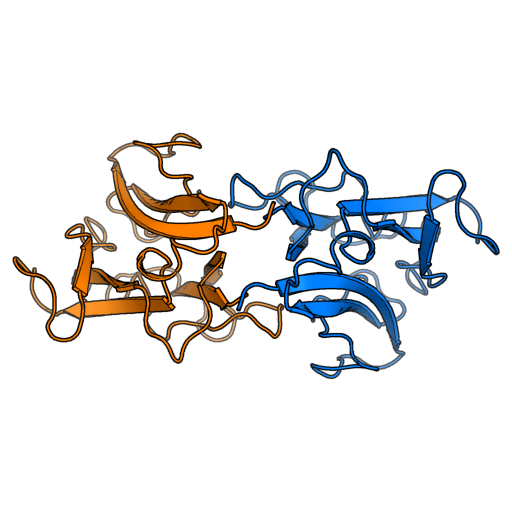16.859 5.656 1 91.44 36 HIS B O 1
ATOM 1573 N N . GLY B 1 37 ? -18.578 15.961 3.584 1 90.75 37 GLY B N 1
ATOM 1574 C CA . GLY B 1 37 ? -18.797 17.281 3.006 1 90.75 37 GLY B CA 1
ATOM 1575 C C . GLY B 1 37 ? -17.547 18.125 2.955 1 90.75 37 GLY B C 1
ATOM 1576 O O . GLY B 1 37 ? -16.438 17.609 3.014 1 90.75 37 GLY B O 1
ATOM 1577 N N . GLY B 1 38 ? -17.719 19.484 2.666 1 93.69 38 GLY B N 1
ATOM 1578 C CA . GLY B 1 38 ? -16.578 20.391 2.584 1 93.69 38 GLY B CA 1
ATOM 1579 C C . GLY B 1 38 ? -15.836 20.281 1.267 1 93.69 38 GLY B C 1
ATOM 1580 O O . GLY B 1 38 ? -16.406 19.891 0.251 1 93.69 38 GLY B O 1
ATOM 1581 N N . LYS B 1 39 ? -14.562 20.688 1.359 1 96.88 39 LYS B N 1
ATOM 1582 C CA . LYS B 1 39 ? -13.711 20.672 0.171 1 96.88 39 LYS B CA 1
ATOM 1583 C C . LYS B 1 39 ? -13.227 19.266 -0.136 1 96.88 39 LYS B C 1
ATOM 1585 O O . LYS B 1 39 ? -13.305 18.375 0.716 1 96.88 39 LYS B O 1
ATOM 1590 N N . TYR B 1 40 ? -12.898 19.031 -1.381 1 97.19 40 TYR B N 1
ATOM 1591 C CA . TYR B 1 40 ? -12.156 17.812 -1.718 1 97.19 40 TYR B CA 1
ATOM 1592 C C . TYR B 1 40 ? -10.688 17.953 -1.356 1 97.19 40 TYR B C 1
ATOM 1594 O O . TYR B 1 40 ? -10.031 18.922 -1.745 1 97.19 40 TYR B O 1
ATOM 1602 N N . ILE B 1 41 ? -10.148 17 -0.615 1 97.56 41 ILE B N 1
ATOM 1603 C CA . ILE B 1 41 ? -8.797 17.109 -0.068 1 97.56 41 ILE B CA 1
ATOM 1604 C C . ILE B 1 41 ? -8.008 15.844 -0.374 1 97.56 41 ILE B C 1
ATOM 1606 O O . ILE B 1 41 ? -8.445 14.742 -0.052 1 97.56 41 ILE B O 1
ATOM 1610 N N . TYR B 1 42 ? -6.867 15.969 -1.013 1 97.5 42 TYR B N 1
ATOM 1611 C CA . TYR B 1 42 ? -5.98 14.883 -1.408 1 97.5 42 TYR B CA 1
ATOM 1612 C C . TYR B 1 42 ? -4.562 15.133 -0.905 1 97.5 42 TYR B C 1
ATOM 1614 O O . TYR B 1 42 ? -4.172 16.266 -0.66 1 97.5 42 TYR B O 1
ATOM 1622 N N . ILE B 1 43 ? -3.836 14.094 -0.687 1 97.88 43 ILE B N 1
ATOM 1623 C CA . ILE B 1 43 ? -2.438 14.195 -0.289 1 97.88 43 ILE B CA 1
ATOM 1624 C C . ILE B 1 43 ? -1.541 13.672 -1.409 1 97.88 43 ILE B C 1
ATOM 1626 O O . ILE B 1 43 ? -1.818 12.625 -1.996 1 97.88 43 ILE B O 1
ATOM 1630 N N . GLY B 1 44 ? -0.587 14.453 -1.757 1 97.56 44 GLY B N 1
ATOM 1631 C CA . GLY B 1 44 ? 0.458 14.039 -2.68 1 97.56 44 GLY B CA 1
ATOM 1632 C C . GLY B 1 44 ? 1.786 13.773 -1.995 1 97.56 44 GLY B C 1
ATOM 1633 O O . GLY B 1 44 ? 2.064 14.328 -0.933 1 97.56 44 GLY B O 1
ATOM 1634 N N . ARG B 1 45 ? 2.584 12.922 -2.539 1 96.88 45 ARG B N 1
ATOM 1635 C CA . ARG B 1 45 ? 3.943 12.672 -2.068 1 96.88 45 ARG B CA 1
ATOM 1636 C C . ARG B 1 45 ? 4.945 12.773 -3.215 1 96.88 45 ARG B C 1
ATOM 1638 O O . ARG B 1 45 ? 4.617 12.461 -4.363 1 96.88 45 ARG B O 1
ATOM 1645 N N . LYS B 1 46 ? 6.055 13.289 -2.92 1 96.81 46 LYS B N 1
ATOM 1646 C CA . LYS B 1 46 ? 7.199 13.32 -3.828 1 96.81 46 LYS B CA 1
ATOM 1647 C C . LYS B 1 46 ? 8.156 12.164 -3.547 1 96.81 46 LYS B C 1
ATOM 1649 O O . LYS B 1 46 ? 8.508 11.906 -2.393 1 96.81 46 LYS B O 1
ATOM 1654 N N . ARG B 1 47 ? 8.461 11.445 -4.617 1 93.25 47 ARG B N 1
ATOM 1655 C CA . ARG B 1 47 ? 9.406 10.336 -4.508 1 93.25 47 ARG B CA 1
ATOM 1656 C C . ARG B 1 47 ? 10.703 10.656 -5.23 1 93.25 47 ARG B C 1
ATOM 1658 O O . ARG B 1 47 ? 10.695 11.266 -6.301 1 93.25 47 ARG B O 1
ATOM 1665 N N . GLU B 1 48 ? 11.695 10.273 -4.59 1 93.06 48 GLU B N 1
ATOM 1666 C CA . GLU B 1 48 ? 13.008 10.43 -5.219 1 93.06 48 GLU B CA 1
ATOM 1667 C C . GLU B 1 48 ? 13.812 9.133 -5.148 1 93.06 48 GLU B C 1
ATOM 1669 O O . GLU B 1 48 ? 13.703 8.383 -4.176 1 93.06 48 GLU B O 1
ATOM 1674 N N . ARG B 1 49 ? 14.672 8.961 -6.145 1 90.25 49 ARG B N 1
ATOM 1675 C CA . ARG B 1 49 ? 15.555 7.797 -6.191 1 90.25 49 ARG B CA 1
ATOM 1676 C C . ARG B 1 49 ? 16.562 7.828 -5.047 1 90.25 49 ARG B C 1
ATOM 1678 O O . ARG B 1 49 ? 17.109 8.883 -4.715 1 90.25 49 ARG B O 1
ATOM 1685 N N . ILE B 1 50 ? 16.797 6.66 -4.5 1 87.88 50 ILE B N 1
ATOM 1686 C CA . ILE B 1 50 ? 17.734 6.539 -3.398 1 87.88 50 ILE B CA 1
ATOM 1687 C C . ILE B 1 50 ? 19.156 6.691 -3.924 1 87.88 50 ILE B C 1
ATOM 1689 O O . ILE B 1 50 ? 19.547 6.043 -4.898 1 87.88 50 ILE B O 1
ATOM 1693 N N . THR B 1 51 ? 19.875 7.594 -3.369 1 86.62 51 THR B N 1
ATOM 1694 C CA . THR B 1 51 ? 21.297 7.738 -3.59 1 86.62 51 THR B CA 1
ATOM 1695 C C . THR B 1 51 ? 22.062 7.668 -2.268 1 86.62 51 THR B C 1
ATOM 1697 O O . THR B 1 51 ? 21.453 7.668 -1.195 1 86.62 51 THR B O 1
ATOM 1700 N N . SER B 1 52 ? 23.406 7.555 -2.324 1 84.06 52 SER B N 1
ATOM 1701 C CA . SER B 1 52 ? 24.25 7.492 -1.128 1 84.06 52 SER B CA 1
ATOM 1702 C C . SER B 1 52 ? 24.188 8.797 -0.342 1 84.06 52 SER B C 1
ATOM 1704 O O . SER B 1 52 ? 24.5 8.828 0.85 1 84.06 52 SER B O 1
ATOM 1706 N N . GLU B 1 53 ? 23.547 9.82 -0.907 1 89.44 53 GLU B N 1
ATOM 1707 C CA . GLU B 1 53 ? 23.734 11.125 -0.294 1 89.44 53 GLU B CA 1
ATOM 1708 C C . GLU B 1 53 ? 22.406 11.742 0.114 1 89.44 53 GLU B C 1
ATOM 1710 O O . GLU B 1 53 ? 22.375 12.805 0.745 1 89.44 53 GLU B O 1
ATOM 1715 N N . ASN B 1 54 ? 21.266 11 -0.184 1 91.5 54 ASN B N 1
ATOM 1716 C CA . ASN B 1 54 ? 20.031 11.766 -0.038 1 91.5 54 ASN B CA 1
ATOM 1717 C C . ASN B 1 54 ? 19.156 11.219 1.091 1 91.5 54 ASN B C 1
ATOM 1719 O O . ASN B 1 54 ? 17.938 11.422 1.099 1 91.5 54 ASN B O 1
ATOM 1723 N N . HIS B 1 55 ? 19.797 10.547 2.016 1 90.38 55 HIS B N 1
ATOM 1724 C CA . HIS B 1 55 ? 19.062 10.031 3.166 1 90.38 55 HIS B CA 1
ATOM 1725 C C . HIS B 1 55 ? 18.469 11.172 3.992 1 90.38 55 HIS B C 1
ATOM 1727 O O . HIS B 1 55 ? 17.391 11.031 4.559 1 90.38 55 HIS B O 1
ATOM 1733 N N . LYS B 1 56 ? 19.156 12.289 3.979 1 95.88 56 LYS B N 1
ATOM 1734 C CA . LYS B 1 56 ? 18.734 13.438 4.777 1 95.88 56 LYS B CA 1
ATOM 1735 C C . LYS B 1 56 ? 17.422 14.008 4.262 1 95.88 56 LYS B C 1
ATOM 1737 O O . LYS B 1 56 ? 16.719 14.719 4.984 1 95.88 56 LYS B O 1
ATOM 1742 N N . ASP B 1 57 ? 17.078 13.656 3.059 1 97.06 57 ASP B N 1
ATOM 1743 C CA . ASP B 1 57 ? 15.875 14.203 2.434 1 97.06 57 ASP B CA 1
ATOM 1744 C C . ASP B 1 57 ? 14.688 13.258 2.594 1 97.06 57 ASP B C 1
ATOM 1746 O O . ASP B 1 57 ? 13.539 13.641 2.355 1 97.06 57 ASP B O 1
ATOM 1750 N N . ALA B 1 58 ? 14.906 12.016 2.996 1 96.62 58 ALA B N 1
ATOM 1751 C CA . ALA B 1 58 ? 13.844 11.016 3.105 1 96.62 58 ALA B CA 1
ATOM 1752 C C . ALA B 1 58 ? 12.953 11.297 4.312 1 96.62 58 ALA B C 1
ATOM 1754 O O . ALA B 1 58 ? 13.445 11.586 5.402 1 96.62 58 ALA B O 1
ATOM 1755 N N . VAL B 1 59 ? 11.711 11.219 4.07 1 98 59 VAL B N 1
ATOM 1756 C CA . VAL B 1 59 ? 10.789 11.297 5.195 1 98 59 VAL B CA 1
ATOM 1757 C C . VAL B 1 59 ? 10.938 10.062 6.078 1 98 59 VAL B C 1
ATOM 1759 O O . VAL B 1 59 ? 10.906 8.93 5.59 1 98 59 VAL B O 1
ATOM 1762 N N . THR B 1 60 ? 11.078 10.305 7.383 1 97.5 60 THR B N 1
ATOM 1763 C CA . THR B 1 60 ? 11.289 9.195 8.312 1 97.5 60 THR B CA 1
ATOM 1764 C C . THR B 1 60 ? 10.188 9.164 9.375 1 97.5 60 THR B C 1
ATOM 1766 O O . THR B 1 60 ? 9.953 8.133 10 1 97.5 60 THR B O 1
ATOM 1769 N N . SER B 1 61 ? 9.516 10.312 9.602 1 98.12 61 SER B N 1
ATOM 1770 C CA . SER B 1 61 ? 8.375 10.391 10.516 1 98.12 61 SER B CA 1
ATOM 1771 C C . SER B 1 61 ? 7.215 11.148 9.875 1 98.12 61 SER B C 1
ATOM 1773 O O . SER B 1 61 ? 7.418 12.086 9.109 1 98.12 61 SER B O 1
ATOM 1775 N N . LEU B 1 62 ? 6.051 10.688 10.188 1 98.69 62 LEU B N 1
ATOM 1776 C CA . LEU B 1 62 ? 4.809 11.258 9.672 1 98.69 62 LEU B CA 1
ATOM 1777 C C . LEU B 1 62 ? 3.719 11.25 10.734 1 98.69 62 LEU B C 1
ATOM 1779 O O . LEU B 1 62 ? 3.57 10.273 11.469 1 98.69 62 LEU B O 1
ATOM 1783 N N . GLY B 1 63 ? 3.025 12.312 10.812 1 98.69 63 GLY B N 1
ATOM 1784 C CA . GLY B 1 63 ? 1.921 12.398 11.758 1 98.69 63 GLY B CA 1
ATOM 1785 C C . GLY B 1 63 ? 0.813 13.328 11.297 1 98.69 63 GLY B C 1
ATOM 1786 O O . GLY B 1 63 ? 0.945 14 10.273 1 98.69 63 GLY B O 1
ATOM 1787 N N . PHE B 1 64 ? -0.251 13.289 11.977 1 98.81 64 PHE B N 1
ATOM 1788 C CA . PHE B 1 64 ? -1.374 14.219 11.867 1 98.81 64 PHE B CA 1
ATOM 1789 C C . PHE B 1 64 ? -1.794 14.719 13.242 1 98.81 64 PHE B C 1
ATOM 1791 O O . PHE B 1 64 ? -1.896 13.938 14.195 1 98.81 64 PHE B O 1
ATOM 1798 N N . LEU B 1 65 ? -1.965 15.977 13.34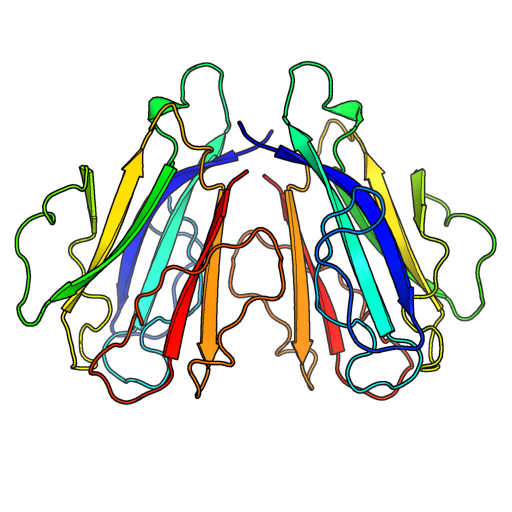4 1 98.69 65 LEU B N 1
ATOM 1799 C CA . LEU B 1 65 ? -2.301 16.578 14.625 1 98.69 65 LEU B CA 1
ATOM 1800 C C . LEU B 1 65 ? -3.627 17.328 14.547 1 98.69 65 LEU B C 1
ATOM 1802 O O . LEU B 1 65 ? -3.881 18.047 13.578 1 98.69 65 LEU B O 1
ATOM 1806 N N . ALA B 1 66 ? -4.43 17.141 15.531 1 98.44 66 ALA B N 1
ATOM 1807 C CA . ALA B 1 66 ? -5.738 17.781 15.609 1 98.44 66 ALA B CA 1
ATOM 1808 C C . ALA B 1 66 ? -5.723 18.922 16.625 1 98.44 66 ALA B C 1
ATOM 1810 O O . ALA B 1 66 ? -5.137 18.797 17.703 1 98.44 66 ALA B O 1
ATOM 1811 N N . PHE B 1 67 ? -6.32 20.031 16.266 1 98.38 67 PHE B N 1
ATOM 1812 C CA . PHE B 1 67 ? -6.422 21.203 17.125 1 98.38 67 PHE B CA 1
ATOM 1813 C C . PHE B 1 67 ? -7.855 21.703 17.172 1 98.38 67 PHE B C 1
ATOM 1815 O O . PHE B 1 67 ? -8.625 21.531 16.234 1 98.38 67 PHE B O 1
ATOM 1822 N N . SER B 1 68 ? -8.234 22.344 18.25 1 98 68 SER B N 1
ATOM 1823 C CA . SER B 1 68 ? -9.539 22.969 18.375 1 98 68 SER B CA 1
ATOM 1824 C C . SER B 1 68 ? -9.602 24.281 17.609 1 98 68 SER B C 1
ATOM 1826 O O . SER B 1 68 ? -10.68 24.734 17.219 1 98 68 SER B O 1
ATOM 1828 N N . ASN B 1 69 ? -8.367 24.844 17.297 1 97.75 69 ASN B N 1
ATOM 1829 C CA . ASN B 1 69 ? -8.289 26.109 16.594 1 97.75 69 ASN B CA 1
ATOM 1830 C C . ASN B 1 69 ? -7.34 26.031 15.391 1 97.75 69 ASN B C 1
ATOM 1832 O O . ASN B 1 69 ? -6.418 25.203 15.383 1 97.75 69 ASN B O 1
ATOM 1836 N N . LYS B 1 70 ? -7.594 26.922 14.469 1 97.75 70 LYS B N 1
ATOM 1837 C CA . LYS B 1 70 ? -6.723 27 13.297 1 97.75 70 LYS B CA 1
ATOM 1838 C C . LYS B 1 70 ? -5.289 27.344 13.711 1 97.75 70 LYS B C 1
ATOM 1840 O O . LYS B 1 70 ? -5.066 28.188 14.57 1 97.75 70 LYS B O 1
ATOM 1845 N N . GLN B 1 71 ? -4.289 26.641 13.094 1 97.94 71 GLN B N 1
ATOM 1846 C CA . GLN B 1 71 ? -2.879 26.906 13.359 1 97.94 71 GLN B CA 1
ATOM 1847 C C . GLN B 1 71 ? -2.268 27.797 12.273 1 97.94 71 GLN B C 1
ATOM 1849 O O . GLN B 1 71 ? -2.564 27.625 11.094 1 97.94 71 GLN B O 1
ATOM 1854 N N . SER B 1 72 ? -1.398 28.688 12.633 1 96.94 72 SER B N 1
ATOM 1855 C CA . SER B 1 72 ? -0.74 29.578 11.68 1 96.94 72 SER B CA 1
ATOM 1856 C C . SER B 1 72 ? 0.738 29.234 11.531 1 96.94 72 SER B C 1
ATOM 1858 O O . SER B 1 72 ? 1.413 29.734 10.633 1 96.94 72 SER B O 1
ATOM 1860 N N . GLU B 1 73 ? 1.234 28.391 12.469 1 97.75 73 GLU B N 1
ATOM 1861 C CA . GLU B 1 73 ? 2.631 27.969 12.438 1 97.75 73 GLU B CA 1
ATOM 1862 C C . GLU B 1 73 ? 2.752 26.453 12.562 1 97.75 73 GLU B C 1
ATOM 1864 O O . GLU B 1 73 ? 1.842 25.797 13.062 1 97.75 73 GLU B O 1
ATOM 1869 N N . LYS B 1 74 ? 3.836 26.016 12.164 1 97.25 74 LYS B N 1
ATOM 1870 C CA . LYS B 1 74 ? 4.141 24.594 12.25 1 97.25 74 LYS B CA 1
ATOM 1871 C C . LYS B 1 74 ? 4.059 24.109 13.695 1 97.25 74 LYS B C 1
ATOM 1873 O O . LYS B 1 74 ? 4.598 24.734 14.602 1 97.25 74 LYS B O 1
ATOM 1878 N N . PRO B 1 75 ? 3.439 22.984 13.93 1 96.94 75 PRO B N 1
ATOM 1879 C CA . PRO B 1 75 ? 3.375 22.438 15.289 1 96.94 75 PRO B CA 1
ATOM 1880 C C . PRO B 1 75 ? 4.754 22.125 15.859 1 96.94 75 PRO B C 1
ATOM 1882 O O . PRO B 1 75 ? 5.641 21.672 15.133 1 96.94 75 PRO B O 1
ATOM 1885 N N . VAL B 1 76 ? 4.855 22.344 17.109 1 96.12 76 VAL B N 1
ATOM 1886 C CA . VAL B 1 76 ? 6.109 22.109 17.828 1 96.12 76 VAL B CA 1
ATOM 1887 C C . VAL B 1 76 ? 6.504 20.641 17.719 1 96.12 76 VAL B C 1
ATOM 1889 O O . VAL B 1 76 ? 5.656 19.766 17.812 1 96.12 76 VAL B O 1
ATOM 1892 N N . GLY B 1 77 ? 7.852 20.375 17.5 1 96.31 77 GLY B N 1
ATOM 1893 C CA . GLY B 1 77 ? 8.359 19.016 17.5 1 96.31 77 GLY B CA 1
ATOM 1894 C C . GLY B 1 77 ? 8.492 18.422 16.109 1 96.31 77 GLY B C 1
ATOM 1895 O O . GLY B 1 77 ? 9.055 17.344 15.938 1 96.31 77 GLY B O 1
ATOM 1896 N N . TRP B 1 78 ? 7.957 19.219 15.156 1 98.19 78 TRP B N 1
ATOM 1897 C CA . TRP B 1 78 ? 8.016 18.766 13.773 1 98.19 78 TRP B CA 1
ATOM 1898 C C . TRP B 1 78 ? 8.812 19.734 12.914 1 98.19 78 TRP B C 1
ATOM 1900 O O . TRP B 1 78 ? 8.836 20.938 13.188 1 98.19 78 TRP B O 1
ATOM 1910 N N . GLU B 1 79 ? 9.461 19.219 11.938 1 98.25 79 GLU B N 1
ATOM 1911 C CA . GLU B 1 79 ? 10.305 20.047 11.07 1 98.25 79 GLU B CA 1
ATOM 1912 C C . GLU B 1 79 ? 9.516 20.578 9.883 1 98.25 79 GLU B C 1
ATOM 1914 O O . GLU B 1 79 ? 9.797 21.672 9.383 1 98.25 79 GLU B O 1
ATOM 1919 N N . PHE B 1 80 ? 8.539 19.797 9.383 1 98.62 80 PHE B N 1
ATOM 1920 C CA . PHE B 1 80 ? 7.758 20.188 8.211 1 98.62 80 PHE B CA 1
ATOM 1921 C C . PHE B 1 80 ? 6.266 20 8.461 1 98.62 80 PHE B C 1
ATOM 1923 O O . PHE B 1 80 ? 5.875 19.203 9.32 1 98.62 80 PHE B O 1
ATOM 1930 N N . TRP B 1 81 ? 5.414 20.781 7.805 1 98.75 81 TRP B N 1
ATOM 1931 C CA . TRP B 1 81 ? 3.967 20.609 7.844 1 98.75 81 TRP B CA 1
ATOM 1932 C C . TRP B 1 81 ? 3.309 21.219 6.613 1 98.75 81 TRP B C 1
ATOM 1934 O O . TRP B 1 81 ? 3.953 21.953 5.855 1 98.75 81 TRP B O 1
ATOM 1944 N N . ASP B 1 82 ? 2.193 20.734 6.273 1 98.44 82 ASP B N 1
ATOM 1945 C CA . ASP B 1 82 ? 1.319 21.422 5.336 1 98.44 82 ASP B CA 1
ATOM 1946 C C . ASP B 1 82 ? 0.235 22.219 6.074 1 98.44 82 ASP B C 1
ATOM 1948 O O . ASP B 1 82 ? -0.431 21.672 6.961 1 98.44 82 ASP B O 1
ATOM 1952 N N . ASP B 1 83 ? -0.009 23.422 5.734 1 97.88 83 ASP B N 1
ATOM 1953 C CA . ASP B 1 83 ? -0.85 24.312 6.535 1 97.88 83 ASP B CA 1
ATOM 1954 C C . ASP B 1 83 ? -2.314 24.203 6.113 1 97.88 83 ASP B C 1
ATOM 1956 O O . ASP B 1 83 ? -3.16 24.953 6.602 1 97.88 83 ASP B O 1
ATOM 1960 N N . HIS B 1 84 ? -2.605 23.281 5.234 1 97.56 84 HIS B N 1
ATOM 1961 C CA . HIS B 1 84 ? -4.008 23.062 4.898 1 97.56 84 HIS B CA 1
ATOM 1962 C C . HIS B 1 84 ? -4.691 22.188 5.953 1 97.56 84 HIS B C 1
ATOM 1964 O O . HIS B 1 84 ? -4.152 21.156 6.363 1 97.56 84 HIS B O 1
ATOM 1970 N N . ASP B 1 85 ? -5.844 22.656 6.344 1 97.56 85 ASP B N 1
ATOM 1971 C CA . ASP B 1 85 ? -6.699 21.859 7.219 1 97.56 85 ASP B CA 1
ATOM 1972 C C . ASP B 1 85 ? -7.309 20.688 6.469 1 97.56 85 ASP B C 1
ATOM 1974 O O . ASP B 1 85 ? -7.984 20.859 5.457 1 97.56 85 ASP B O 1
ATOM 1978 N N . LEU B 1 86 ? -7.125 19.469 7.023 1 97.62 86 LEU B N 1
ATOM 1979 C CA . LEU B 1 86 ? -7.602 18.266 6.352 1 97.62 86 LEU B CA 1
ATOM 1980 C C . LEU B 1 86 ? -9.109 18.109 6.52 1 97.62 86 LEU B C 1
ATOM 1982 O O . LEU B 1 86 ? -9.727 17.266 5.859 1 97.62 86 LEU B O 1
ATOM 1986 N N . ASN B 1 87 ? -9.766 18.969 7.344 1 96.19 87 ASN B N 1
ATOM 1987 C CA . ASN B 1 87 ? -11.211 19.016 7.504 1 96.19 87 ASN B CA 1
ATOM 1988 C C . ASN B 1 87 ? -11.797 20.297 6.902 1 96.19 87 ASN B C 1
ATOM 1990 O O . ASN B 1 87 ? -12.891 20.719 7.277 1 96.19 87 ASN B O 1
ATOM 1994 N N . GLU B 1 88 ? -11.039 20.859 6.043 1 96.44 88 GLU B N 1
ATOM 1995 C CA . GLU B 1 88 ? -11.5 22.156 5.539 1 96.44 88 GLU B CA 1
ATOM 1996 C C . GLU B 1 88 ? -12.914 22.047 4.969 1 96.44 88 GLU B C 1
ATOM 1998 O O . GLU B 1 88 ? -13.164 21.25 4.066 1 96.44 88 GLU B O 1
ATOM 2003 N N . GLY B 1 89 ? -13.852 22.734 5.492 1 94.94 89 GLY B N 1
ATOM 2004 C CA . GLY B 1 89 ? -15.219 22.828 4.996 1 94.94 89 GLY B CA 1
ATOM 2005 C C . GLY B 1 89 ? -16.125 21.75 5.574 1 94.94 89 GLY B C 1
ATOM 2006 O O . GLY B 1 89 ? -17.344 21.797 5.383 1 94.94 89 GLY B O 1
ATOM 2007 N N . ALA B 1 90 ? -15.617 20.75 6.25 1 93.38 90 ALA B N 1
ATOM 2008 C CA . ALA B 1 90 ? -16.422 19.625 6.738 1 93.38 90 ALA B CA 1
ATOM 2009 C C . ALA B 1 90 ? -16.797 19.812 8.203 1 93.38 90 ALA B C 1
ATOM 2011 O O . ALA B 1 90 ? -17.578 19.031 8.75 1 93.38 90 ALA B O 1
ATOM 2012 N N . GLY B 1 91 ? -16.125 20.875 8.758 1 92.56 91 GLY B N 1
ATOM 2013 C CA . GLY B 1 91 ? -16.312 21.031 10.195 1 92.56 91 GLY B CA 1
ATOM 2014 C C . GLY B 1 91 ? -15.391 20.141 11.016 1 92.56 91 GLY B C 1
ATOM 2015 O O . GLY B 1 91 ? -14.438 19.562 10.484 1 92.56 91 GLY B O 1
ATOM 2016 N N . GLY B 1 92 ? -15.523 20.188 12.398 1 95.19 92 GLY B N 1
ATOM 2017 C CA . GLY B 1 92 ? -14.695 19.391 13.289 1 95.19 92 GLY B CA 1
ATOM 2018 C C . GLY B 1 92 ? -13.398 20.094 13.672 1 95.19 92 GLY B C 1
ATOM 2019 O O . GLY B 1 92 ? -13.32 21.328 13.648 1 95.19 92 GLY B O 1
ATOM 2020 N N . LYS B 1 93 ? -12.383 19.281 14.016 1 97.88 93 LYS B N 1
ATOM 2021 C CA . LYS B 1 93 ? -11.086 19.812 14.422 1 97.88 93 LYS B CA 1
ATOM 2022 C C . LYS B 1 93 ? -10.258 20.219 13.211 1 97.88 93 LYS B C 1
ATOM 2024 O O . LYS B 1 93 ? -10.539 19.797 12.086 1 97.88 93 LYS B O 1
ATOM 2029 N N . TYR B 1 94 ? -9.359 21.156 13.484 1 98 94 TYR B N 1
ATOM 2030 C CA . TYR B 1 94 ? -8.336 21.453 12.484 1 98 94 TYR B CA 1
ATOM 2031 C C . TYR B 1 94 ? -7.246 20.391 12.492 1 98 94 TYR B C 1
ATOM 2033 O O . TYR B 1 94 ? -6.578 20.188 13.508 1 98 94 TYR B O 1
ATOM 2041 N N . ILE B 1 95 ? -7.027 19.734 11.383 1 98.31 95 ILE B N 1
ATOM 2042 C CA . ILE B 1 95 ? -6.09 18.625 11.336 1 98.31 95 ILE B CA 1
ATOM 2043 C C . ILE B 1 95 ? -4.992 18.906 10.312 1 98.31 95 ILE B C 1
ATOM 2045 O O . ILE B 1 95 ? -5.281 19.219 9.164 1 98.31 95 ILE B O 1
ATOM 2049 N N . TYR B 1 96 ? -3.744 18.828 10.75 1 98.81 96 TYR B N 1
ATOM 2050 C CA . TYR B 1 96 ? -2.605 19.188 9.906 1 98.81 96 TYR B CA 1
ATOM 2051 C C . TYR B 1 96 ? -1.646 18 9.766 1 98.81 96 TYR B C 1
ATOM 2053 O O . TYR B 1 96 ? -1.417 17.266 10.727 1 98.81 96 TYR B O 1
ATOM 2061 N N . MET B 1 97 ? -1.109 17.844 8.555 1 98.81 97 MET B N 1
ATOM 2062 C CA . MET B 1 97 ? -0.071 16.859 8.258 1 98.81 97 MET B CA 1
ATOM 2063 C C . MET B 1 97 ? 1.306 17.391 8.648 1 98.81 97 MET B C 1
ATOM 2065 O O . MET B 1 97 ? 1.648 18.531 8.344 1 98.81 97 MET B O 1
ATOM 2069 N N . VAL B 1 98 ? 2.098 16.609 9.391 1 98.88 98 VAL B N 1
ATOM 2070 C CA . VAL B 1 98 ? 3.443 16.953 9.836 1 98.88 98 VAL B CA 1
ATOM 2071 C C . VAL B 1 98 ? 4.402 15.812 9.516 1 98.88 98 VAL B C 1
ATOM 2073 O O . VAL B 1 98 ? 3.998 14.648 9.484 1 98.88 98 VAL B O 1
ATOM 2076 N N . TRP B 1 99 ? 5.68 16.109 9.234 1 98.88 99 TRP B N 1
ATOM 2077 C CA . TRP B 1 99 ? 6.645 15.039 9.016 1 98.88 99 TRP B CA 1
ATOM 2078 C C . TRP B 1 99 ? 8.07 15.523 9.289 1 98.88 99 TRP B C 1
ATOM 2080 O O . TRP B 1 99 ? 8.312 16.719 9.398 1 98.88 99 TRP B O 1
ATOM 2090 N N . ASN B 1 100 ? 8.961 14.648 9.594 1 98.69 100 ASN B N 1
ATOM 2091 C CA . ASN B 1 100 ? 10.398 14.859 9.734 1 98.69 100 ASN B CA 1
ATOM 2092 C C . ASN B 1 100 ? 11.188 14.062 8.703 1 98.69 100 ASN B C 1
ATOM 2094 O O . ASN B 1 100 ? 10.664 13.117 8.109 1 98.69 100 ASN B O 1
ATOM 2098 N N . LYS B 1 101 ? 12.406 14.492 8.492 1 97.94 101 LYS B N 1
ATOM 2099 C CA . LYS B 1 101 ? 13.281 13.844 7.523 1 97.94 101 LYS B CA 1
ATOM 2100 C C . LYS B 1 101 ? 14.617 13.469 8.156 1 97.94 101 LYS B C 1
ATOM 2102 O O . LYS B 1 101 ? 15.07 14.125 9.102 1 97.94 101 LYS B O 1
ATOM 2107 N N . GLY B 1 102 ? 15.18 12.383 7.648 1 96.38 102 GLY B N 1
ATOM 2108 C CA . GLY B 1 102 ? 16.594 12.07 7.844 1 96.38 102 GLY B CA 1
ATOM 2109 C C . GLY B 1 102 ? 16.906 11.641 9.266 1 96.38 102 GLY B C 1
ATOM 2110 O O . GLY B 1 102 ? 18.062 11.711 9.688 1 96.38 102 GLY B O 1
ATOM 2111 N N . GLU B 1 103 ? 15.883 11.281 10.016 1 95.69 103 GLU B N 1
ATOM 2112 C CA . GLU B 1 103 ? 16.188 10.805 11.367 1 95.69 103 GLU B CA 1
ATOM 2113 C C . GLU B 1 103 ? 16.984 9.5 11.328 1 95.69 103 GLU B C 1
ATOM 2115 O O . GLU B 1 103 ? 16.484 8.477 10.859 1 95.69 103 GLU B O 1
ATOM 2120 N N . LYS B 1 104 ? 18.266 9.461 11.773 1 90.38 104 LYS B N 1
ATOM 2121 C CA . LYS B 1 104 ? 19.297 8.438 11.586 1 90.38 104 LYS B CA 1
ATOM 2122 C C . LYS B 1 104 ? 18.812 7.09 12.125 1 90.38 104 LYS B C 1
ATOM 2124 O O . LYS B 1 104 ? 19.188 6.035 11.602 1 90.38 104 LYS B O 1
ATOM 2129 N N . TRP B 1 105 ? 17.906 7.094 13.023 1 91.12 105 TRP B N 1
ATOM 2130 C CA . TRP B 1 105 ? 17.547 5.836 13.672 1 91.12 105 TRP B CA 1
ATOM 2131 C C . TRP B 1 105 ? 16.281 5.262 13.07 1 91.12 105 TRP B C 1
ATOM 2133 O O . TRP B 1 105 ? 15.836 4.176 13.461 1 91.12 105 TRP B O 1
ATOM 2143 N N . LEU B 1 106 ? 15.742 5.922 12.039 1 93.12 106 LEU B N 1
ATOM 2144 C CA . LEU B 1 106 ? 14.484 5.488 11.445 1 93.12 106 LEU B CA 1
ATOM 2145 C C . LEU B 1 106 ? 14.648 5.211 9.961 1 93.12 106 LEU B C 1
ATOM 2147 O O . LEU B 1 106 ? 15.359 5.945 9.258 1 93.12 106 LEU B O 1
ATOM 2151 N N . ASN B 1 107 ? 14.086 4.066 9.523 1 91.25 107 ASN B N 1
ATOM 2152 C CA . ASN B 1 107 ? 14.023 3.814 8.086 1 91.25 107 ASN B CA 1
ATOM 2153 C C . ASN B 1 107 ? 13.117 4.82 7.379 1 91.25 107 ASN B C 1
ATOM 2155 O O . ASN B 1 107 ? 12.156 5.316 7.973 1 91.25 107 ASN B O 1
ATOM 2159 N N . PRO B 1 108 ? 13.414 5.094 6.086 1 93.75 108 PRO B N 1
ATOM 2160 C CA . PRO B 1 108 ? 12.562 6 5.309 1 93.75 108 PRO B CA 1
ATOM 2161 C C . PRO B 1 108 ? 11.156 5.445 5.094 1 93.75 108 PRO B C 1
ATOM 2163 O O . PRO B 1 108 ? 10.977 4.227 5.023 1 93.75 108 PRO B O 1
ATOM 2166 N N . ILE B 1 109 ? 10.203 6.32 5.066 1 94.94 109 ILE B N 1
ATOM 2167 C CA . ILE B 1 109 ? 8.852 5.988 4.633 1 94.94 109 ILE B CA 1
ATOM 2168 C C . ILE B 1 109 ? 8.805 5.898 3.109 1 94.94 109 ILE B C 1
ATOM 2170 O O . ILE B 1 109 ? 9.281 6.797 2.414 1 94.94 109 ILE B O 1
ATOM 2174 N N . VAL B 1 110 ? 8.156 4.855 2.613 1 92.25 110 VAL B N 1
ATOM 2175 C CA . VAL B 1 110 ? 8.242 4.645 1.173 1 92.25 110 VAL B CA 1
ATOM 2176 C C . VAL B 1 110 ? 6.852 4.762 0.549 1 92.25 110 VAL B C 1
ATOM 2178 O O . VAL B 1 110 ? 6.723 4.957 -0.662 1 92.25 110 VAL B O 1
ATOM 2181 N N . GLU B 1 111 ? 5.84 4.566 1.383 1 93.12 111 GLU B N 1
ATOM 2182 C CA . GLU B 1 111 ? 4.488 4.719 0.855 1 93.12 111 GLU B CA 1
ATOM 2183 C C . GLU B 1 111 ? 3.492 5.031 1.969 1 93.12 111 GLU B C 1
ATOM 2185 O O . GLU B 1 111 ? 3.744 4.727 3.137 1 93.12 111 GLU B O 1
ATOM 2190 N N . ILE B 1 112 ? 2.434 5.676 1.589 1 96.12 112 ILE B N 1
ATOM 2191 C CA . ILE B 1 112 ? 1.314 5.906 2.494 1 96.12 112 ILE B CA 1
ATOM 2192 C C . ILE B 1 112 ? 0.031 5.352 1.88 1 96.12 112 ILE B C 1
ATOM 2194 O O . ILE B 1 112 ? -0.025 5.09 0.676 1 96.12 112 ILE B O 1
ATOM 2198 N N . ASP B 1 113 ? -0.927 5.098 2.672 1 95.5 113 ASP B N 1
ATOM 2199 C CA . ASP B 1 113 ? -2.262 4.676 2.256 1 95.5 113 ASP B CA 1
ATOM 2200 C C . ASP B 1 113 ? -3.322 5.156 3.244 1 95.5 113 ASP B C 1
ATOM 2202 O O . ASP B 1 113 ? -2.994 5.605 4.344 1 95.5 113 ASP B O 1
ATOM 2206 N N . PHE B 1 114 ? -4.566 5.152 2.801 1 96.25 114 PHE B N 1
ATOM 2207 C CA . PHE B 1 114 ? -5.672 5.59 3.648 1 96.25 114 PHE B CA 1
ATOM 2208 C C . PHE B 1 114 ? -6.758 4.523 3.711 1 96.25 114 PHE B C 1
ATOM 2210 O O . PHE B 1 114 ? -7.07 3.885 2.703 1 96.25 114 PHE B O 1
ATOM 2217 N N . ARG B 1 115 ? -7.316 4.359 4.863 1 94.94 115 ARG B N 1
ATOM 2218 C CA . ARG B 1 115 ? -8.469 3.486 5.066 1 94.94 115 ARG B CA 1
ATOM 2219 C C . ARG B 1 115 ? -9.688 4.281 5.527 1 94.94 115 ARG B C 1
ATOM 2221 O O . ARG B 1 115 ? -9.57 5.141 6.406 1 94.94 115 ARG B O 1
ATOM 2228 N N . VAL B 1 116 ? -10.742 4.004 4.852 1 94.5 116 VAL B N 1
ATOM 2229 C CA . VAL B 1 116 ? -12.016 4.656 5.164 1 94.5 116 VAL B CA 1
ATOM 2230 C C . VAL B 1 116 ? -13.023 3.619 5.645 1 94.5 116 VAL B C 1
ATOM 2232 O O . VAL B 1 116 ? -13.148 2.543 5.055 1 94.5 116 VAL B O 1
ATOM 2235 N N . SER B 1 117 ? -13.688 3.879 6.746 1 94.69 117 SER B N 1
ATOM 2236 C CA . SER B 1 117 ? -14.727 2.969 7.219 1 94.69 117 SER B CA 1
ATOM 2237 C C . SER B 1 117 ? -15.75 3.701 8.078 1 94.69 117 SER B C 1
ATOM 2239 O O . SER B 1 117 ? -15.469 4.77 8.625 1 94.69 117 SER B O 1
ATOM 2241 N N . GLU B 1 118 ? -16.891 3.09 8.195 1 92.81 118 GLU B N 1
ATOM 2242 C CA . GLU B 1 118 ? -17.938 3.625 9.07 1 92.81 118 GLU B CA 1
ATOM 2243 C C . GLU B 1 118 ? -17.594 3.418 10.539 1 92.81 118 GLU B C 1
ATOM 2245 O O . GLU B 1 118 ? -18.125 4.109 11.414 1 92.81 118 GLU B O 1
ATOM 2250 N N . ASN B 1 119 ? -16.75 2.42 10.75 1 91.94 119 ASN B N 1
ATOM 2251 C CA . ASN B 1 119 ? -16.328 2.105 12.109 1 91.94 119 ASN B CA 1
ATOM 2252 C C . ASN B 1 119 ? -14.812 2.105 12.25 1 91.94 119 ASN B C 1
ATOM 2254 O O . ASN B 1 119 ? -14.102 1.683 11.336 1 91.94 119 ASN B O 1
ATOM 2258 N N . ARG B 1 120 ? -14.352 2.578 13.406 1 87.75 120 ARG B N 1
ATOM 2259 C CA . ARG B 1 120 ? -12.922 2.705 13.672 1 87.75 120 ARG B CA 1
ATOM 2260 C C . ARG B 1 120 ? -12.227 1.352 13.578 1 87.75 120 ARG B C 1
ATOM 2262 O O . ARG B 1 120 ? -11.109 1.256 13.055 1 87.75 120 ARG B O 1
ATOM 2269 N N . GLU B 1 121 ? -12.859 0.315 13.992 1 86.69 121 GLU B N 1
ATOM 2270 C CA . GLU B 1 121 ? -12.281 -1.02 14.102 1 86.69 121 GLU B CA 1
ATOM 2271 C C . GLU B 1 121 ? -12.055 -1.637 12.727 1 86.69 121 GLU B C 1
ATOM 2273 O O . GLU B 1 121 ? -11.156 -2.461 12.547 1 86.69 121 GLU B O 1
ATOM 2278 N N . ASN B 1 122 ? -12.844 -1.136 11.734 1 84.69 122 ASN B N 1
ATOM 2279 C CA . ASN B 1 122 ? -12.758 -1.723 10.398 1 84.69 122 ASN B CA 1
ATOM 2280 C C . ASN B 1 122 ? -11.805 -0.941 9.5 1 84.69 122 ASN B C 1
ATOM 2282 O O . ASN B 1 122 ? -11.688 -1.232 8.305 1 84.69 122 ASN B O 1
ATOM 2286 N N . CYS B 1 123 ? -11.094 0.03 10.078 1 86.38 123 CYS B N 1
ATOM 2287 C CA . CYS B 1 123 ? -10.117 0.801 9.32 1 86.38 123 CYS B CA 1
ATOM 2288 C C . CYS B 1 123 ? -8.758 0.108 9.312 1 86.38 123 CYS B C 1
ATOM 2290 O O . CYS B 1 123 ? -7.723 0.76 9.164 1 86.38 123 CYS B O 1
ATOM 2292 N N . GLU B 1 124 ? -8.727 -1.138 9.391 1 87.25 124 GLU B N 1
ATOM 2293 C CA . GLU B 1 124 ? -7.453 -1.843 9.484 1 87.25 124 GLU B CA 1
ATOM 2294 C C . GLU B 1 124 ? -6.926 -2.211 8.102 1 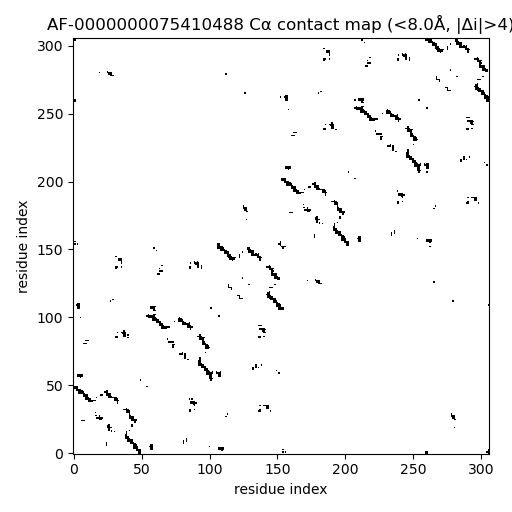87.25 124 GLU B C 1
ATOM 2296 O O . GLU B 1 124 ? -7.695 -2.604 7.219 1 87.25 124 GLU B O 1
ATOM 2301 N N . LYS B 1 125 ? -5.684 -2.01 7.996 1 90.19 125 LYS B N 1
ATOM 2302 C CA . LYS B 1 125 ? -4.996 -2.48 6.793 1 90.19 125 LYS B CA 1
ATOM 2303 C C . LYS B 1 125 ? -4.461 -3.896 6.984 1 90.19 125 LYS B C 1
ATOM 2305 O O . LYS B 1 125 ? -4.008 -4.25 8.078 1 90.19 125 LYS B O 1
ATOM 2310 N N . LYS B 1 126 ? -4.477 -4.641 5.98 1 86.56 126 LYS B N 1
ATOM 2311 C CA . LYS B 1 126 ? -4.148 -6.062 6.07 1 86.56 126 LYS B CA 1
ATOM 2312 C C . LYS B 1 126 ? -2.664 -6.301 5.805 1 86.56 126 LYS B C 1
ATOM 2314 O O . LYS B 1 126 ? -2.172 -7.418 5.973 1 86.56 126 LYS B O 1
ATOM 2319 N N . GLY B 1 127 ? -1.885 -5.383 5.543 1 83.94 127 GLY B N 1
ATOM 2320 C CA . GLY B 1 127 ? -0.441 -5.52 5.43 1 83.94 127 GLY B CA 1
ATOM 2321 C C . GLY B 1 127 ? 0.281 -5.336 6.75 1 83.94 127 GLY B C 1
ATOM 2322 O O . GLY B 1 127 ? 0.227 -4.262 7.352 1 83.94 127 GLY B O 1
ATOM 2323 N N . VAL B 1 128 ? 1.003 -6.289 7.238 1 84.12 128 VAL B N 1
ATOM 2324 C CA . VAL B 1 128 ? 1.597 -6.383 8.57 1 84.12 128 VAL B CA 1
ATOM 2325 C C . VAL B 1 128 ? 2.598 -5.246 8.773 1 84.12 128 VAL B C 1
ATOM 2327 O O . VAL B 1 128 ? 2.723 -4.711 9.875 1 84.12 128 VAL B O 1
ATOM 2330 N N . SER B 1 129 ? 3.27 -4.754 7.805 1 87.06 129 SER B N 1
ATOM 2331 C CA . SER B 1 129 ? 4.34 -3.783 8.008 1 87.06 129 SER B CA 1
ATOM 2332 C C . SER B 1 129 ? 3.822 -2.355 7.871 1 87.06 129 SER B C 1
ATOM 2334 O O . SER B 1 129 ? 4.578 -1.396 8.039 1 87.06 129 SER B O 1
ATOM 2336 N N . TRP B 1 130 ? 2.529 -2.297 7.68 1 93.38 130 TRP B N 1
ATOM 2337 C CA . TRP B 1 130 ? 1.924 -0.969 7.629 1 93.38 130 TRP B CA 1
ATOM 2338 C C . TRP B 1 130 ? 1.574 -0.475 9.031 1 93.38 130 TRP B C 1
ATOM 2340 O O . TRP B 1 130 ? 1.066 -1.237 9.852 1 93.38 130 TRP B O 1
ATOM 2350 N N . ILE B 1 131 ? 1.933 0.784 9.289 1 95.25 131 ILE B N 1
ATOM 2351 C CA . ILE B 1 131 ? 1.734 1.38 10.609 1 95.25 131 ILE B CA 1
ATOM 2352 C C . ILE B 1 131 ? 0.62 2.422 10.539 1 95.25 131 ILE B C 1
ATOM 2354 O O . ILE B 1 131 ? 0.658 3.326 9.703 1 95.25 131 ILE B O 1
ATOM 2358 N N . ARG B 1 132 ? -0.393 2.273 11.406 1 96.31 132 ARG B N 1
ATOM 2359 C CA . ARG B 1 132 ? -1.493 3.23 11.469 1 96.31 132 ARG B CA 1
ATOM 2360 C C . ARG B 1 132 ? -1.104 4.457 12.289 1 96.31 132 ARG B C 1
ATOM 2362 O O . ARG B 1 132 ? -0.554 4.332 13.383 1 96.31 132 ARG B O 1
ATOM 2369 N N . ILE B 1 133 ? -1.299 5.586 11.719 1 97.75 133 ILE B N 1
ATOM 2370 C CA . ILE B 1 133 ? -1.211 6.797 12.531 1 97.75 133 ILE B CA 1
ATOM 2371 C C . ILE B 1 133 ? -2.52 7.004 13.289 1 97.75 133 ILE B C 1
ATOM 2373 O O . ILE B 1 133 ? -3.584 7.129 12.68 1 97.75 133 ILE B O 1
ATOM 2377 N N . ASN B 1 134 ? -2.463 7.023 14.609 1 96.12 134 ASN B N 1
ATOM 2378 C CA . ASN B 1 134 ? -3.664 7.039 15.438 1 96.12 134 ASN B CA 1
ATOM 2379 C C . ASN B 1 134 ? -4.27 8.438 15.531 1 96.12 134 ASN B C 1
ATOM 2381 O O . ASN B 1 134 ? -4.383 9 16.625 1 96.12 134 ASN B O 1
ATOM 2385 N N . GLN B 1 135 ? -4.723 9.008 14.508 1 97.56 135 GLN B N 1
ATOM 2386 C CA . GLN B 1 135 ? -5.469 10.25 14.375 1 97.56 135 GLN B CA 1
ATOM 2387 C C . GLN B 1 135 ? -6.52 10.148 13.273 1 97.56 135 GLN B C 1
ATOM 2389 O O . GLN B 1 135 ? -6.18 9.984 12.102 1 97.56 135 GLN B O 1
ATOM 2394 N N . ASN B 1 136 ? -7.727 10.125 13.656 1 96.88 136 ASN B N 1
ATOM 2395 C CA . ASN B 1 136 ? -8.805 10.242 12.68 1 96.88 136 ASN B CA 1
ATOM 2396 C C . ASN B 1 136 ? -8.711 11.547 11.898 1 96.88 136 ASN B C 1
ATOM 2398 O O . ASN B 1 136 ? -8.695 12.633 12.484 1 96.88 136 ASN B O 1
ATOM 2402 N N . LEU B 1 137 ? -8.695 11.484 10.562 1 97.25 137 LEU B N 1
ATOM 2403 C CA . LEU B 1 137 ? -8.414 12.648 9.734 1 97.25 137 LEU B CA 1
ATOM 2404 C C . LEU B 1 137 ? -9.664 13.5 9.562 1 97.25 137 LEU B C 1
ATOM 2406 O O . LEU B 1 137 ? -9.609 14.586 8.969 1 97.25 137 LEU B O 1
ATOM 2410 N N . CYS B 1 138 ? -10.742 13.023 10.133 1 94.56 138 CYS B N 1
ATOM 2411 C CA . CYS B 1 138 ? -12 13.773 10.125 1 94.56 138 CYS B CA 1
ATOM 2412 C C . CYS B 1 138 ? -12.555 13.914 11.539 1 94.56 138 CYS B C 1
ATOM 2414 O O . CYS B 1 138 ? -13.773 13.906 11.727 1 94.56 138 CYS B O 1
ATOM 2416 N N . GLU B 1 139 ? -11.648 13.945 12.453 1 95.62 139 GLU B N 1
ATOM 2417 C CA . GLU B 1 139 ? -12.094 14.039 13.836 1 95.62 139 GLU B CA 1
ATOM 2418 C C . GLU B 1 139 ? -12.992 15.25 14.047 1 95.62 139 GLU B C 1
ATOM 2420 O O . GLU B 1 139 ? -12.656 16.359 13.633 1 95.62 139 GLU B O 1
ATOM 2425 N N . GLY B 1 140 ? -14.086 15.016 14.672 1 94.19 140 GLY B N 1
ATOM 2426 C CA . GLY B 1 140 ? -15.008 16.094 15.008 1 94.19 140 GLY B CA 1
ATOM 2427 C C . GLY B 1 140 ? -16.031 16.359 13.914 1 94.19 140 GLY B C 1
ATOM 2428 O O . GLY B 1 140 ? -17 17.094 14.141 1 94.19 140 GLY B O 1
ATOM 2429 N N . SER B 1 141 ? -15.758 15.875 12.727 1 89.88 141 SER B N 1
ATOM 2430 C CA . SER B 1 141 ? -16.734 16 11.648 1 89.88 141 SER B CA 1
ATOM 2431 C C . SER B 1 141 ? -17.672 14.797 11.617 1 89.88 141 SER B C 1
ATOM 2433 O O . SER B 1 141 ? -17.422 13.781 12.258 1 89.88 141 SER B O 1
ATOM 2435 N N . ASN B 1 142 ? -18.812 14.867 11.023 1 85.44 142 ASN B N 1
ATOM 2436 C CA . ASN B 1 142 ? -19.781 13.781 10.898 1 85.44 142 ASN B CA 1
ATOM 2437 C C . ASN B 1 142 ? -19.516 12.93 9.656 1 85.44 142 ASN B C 1
ATOM 2439 O O . ASN B 1 142 ? -19.453 13.453 8.539 1 85.44 142 ASN B O 1
ATOM 2443 N N . GLY B 1 143 ? -19.094 11.82 9.781 1 89.44 143 GLY B N 1
ATOM 2444 C CA . GLY B 1 143 ? -18.844 10.953 8.641 1 89.44 143 GLY B CA 1
ATOM 2445 C C . GLY B 1 143 ? -18 9.734 8.977 1 89.44 143 GLY B C 1
ATOM 2446 O O . GLY B 1 143 ? -17.984 9.297 10.133 1 89.44 143 GLY B O 1
ATOM 2447 N N . ASN B 1 144 ? -17.391 9.188 7.984 1 93.88 144 ASN B N 1
ATOM 2448 C CA . ASN B 1 144 ? -16.594 7.969 8.133 1 93.88 144 ASN B CA 1
ATOM 2449 C C . ASN B 1 144 ? -15.25 8.25 8.789 1 93.88 144 ASN B C 1
ATOM 2451 O O . ASN B 1 144 ? -14.758 9.375 8.758 1 93.88 144 ASN B O 1
ATOM 2455 N N . TYR B 1 145 ? -14.711 7.254 9.422 1 95.69 145 TYR B N 1
ATOM 2456 C CA . TYR B 1 145 ? -13.344 7.309 9.906 1 95.69 145 TYR B CA 1
ATOM 2457 C C . TYR B 1 145 ? -12.344 7.18 8.758 1 95.69 145 TYR B C 1
ATOM 2459 O O . TYR B 1 145 ? -12.547 6.383 7.84 1 95.69 145 TYR B O 1
ATOM 2467 N N . ILE B 1 146 ? -11.336 7.973 8.742 1 96.75 146 ILE B N 1
ATOM 2468 C CA . ILE B 1 146 ? -10.25 7.898 7.77 1 96.75 146 ILE B CA 1
ATOM 2469 C C . ILE B 1 146 ? -8.906 7.895 8.5 1 96.75 146 ILE B C 1
ATOM 2471 O O . ILE B 1 146 ? -8.594 8.828 9.234 1 96.75 146 ILE B O 1
ATOM 2475 N N . TYR B 1 147 ? -8.164 6.883 8.367 1 97.31 147 TYR B N 1
ATOM 2476 C CA . TYR B 1 147 ? -6.848 6.766 8.977 1 97.31 147 TYR B CA 1
ATOM 2477 C C . TYR B 1 147 ? -5.766 6.605 7.914 1 97.31 147 TYR B C 1
ATOM 2479 O O . TYR B 1 147 ? -5.984 5.957 6.887 1 97.31 147 TYR B O 1
ATOM 2487 N N . CYS B 1 148 ? -4.664 7.18 8.219 1 98 148 CYS B N 1
ATOM 2488 C CA . CYS B 1 148 ? -3.488 7.035 7.367 1 98 148 CYS B CA 1
ATOM 2489 C C . CYS B 1 148 ? -2.592 5.906 7.863 1 98 148 CYS B C 1
ATOM 2491 O O . CYS B 1 148 ? -2.398 5.75 9.07 1 98 148 CYS B O 1
ATOM 2493 N N . TYR B 1 149 ? -2.139 5.156 6.957 1 97.19 149 TYR B N 1
ATOM 2494 C CA . TYR B 1 149 ? -1.093 4.16 7.164 1 97.19 149 TYR B CA 1
ATOM 2495 C C . TYR B 1 149 ? 0.173 4.531 6.402 1 97.19 149 TYR B C 1
ATOM 2497 O O . TYR B 1 149 ? 0.104 5.121 5.32 1 97.19 149 TYR B O 1
ATOM 2505 N N . TYR B 1 150 ? 1.307 4.246 7 1 96.44 150 TYR B N 1
ATOM 2506 C CA . TYR B 1 150 ? 2.555 4.391 6.258 1 96.44 150 TYR B CA 1
ATOM 2507 C C . TYR B 1 150 ? 3.408 3.135 6.375 1 96.44 150 TYR B C 1
ATOM 2509 O O . TYR B 1 150 ? 3.189 2.309 7.262 1 96.44 150 TYR B O 1
ATOM 2517 N N . PHE B 1 151 ? 4.191 3.035 5.379 1 90.94 151 PHE B N 1
ATOM 2518 C CA . PHE B 1 151 ? 5.094 1.9 5.227 1 90.94 151 PHE B CA 1
ATOM 2519 C C . PHE B 1 151 ? 6.543 2.367 5.172 1 90.94 151 PHE B C 1
ATOM 2521 O O . PHE B 1 151 ? 6.883 3.268 4.402 1 90.94 151 PHE B O 1
ATOM 2528 N N . ARG B 1 152 ? 7.395 1.673 6.203 1 89.31 152 ARG B N 1
ATOM 2529 C CA . ARG B 1 152 ? 8.828 1.942 6.172 1 89.31 152 ARG B CA 1
ATOM 2530 C C . ARG B 1 152 ? 9.57 0.877 5.371 1 89.31 152 ARG B C 1
ATOM 2532 O O . ARG B 1 152 ? 9.242 -0.309 5.457 1 89.31 152 ARG B O 1
ATOM 2539 N N . GLY B 1 153 ? 10.391 1.31 4.52 1 77.25 153 GLY B N 1
ATOM 2540 C CA . GLY B 1 153 ? 11.227 0.373 3.781 1 77.25 153 GLY B CA 1
ATOM 2541 C C . GLY B 1 153 ? 12.688 0.441 4.172 1 77.25 153 GLY B C 1
ATOM 2542 O O . GLY B 1 153 ? 13.125 1.405 4.805 1 77.25 153 GLY B O 1
#

Sequence (306 aa):
MATWITDFKVYTSNDRGCSDFFYGHEMHLQDLNESHGGKYIYIGRKRERITSENHKDAVTSLGFLAFSNKQSEKPVGWEFWDDHDLNEGAGGKYIYMVWNKGEKWLNPIVEIDFRVSENRENCEKKGVSWIRINQNLCEGSNGNYIYCYYFRGMATWITDFKVYTSNDRGCSDFFYGHEMHLQDLNESHGGKYIYIGRKRERITSENHKDAVTSLGFLAFSNKQSEKPVGWEFWDDHDLNEGAGGKYIYMVWNKGEKWLNPIVEIDFRVSENRENCEKKGVSWIRINQNLCEGSNGNYIYCYYFRG

Organism: Rhizophagus irregularis (strain DAOM 181602 / DAOM 197198 / MUCL 43194) (NCBI:txid747089)

Radius of gyration: 20.13 Å; Cα contacts (8 Å, |Δi|>4): 808; chains: 2; bounding box: 45×59×38 Å

pLDDT: mean 94.22, std 4.81, range [64.5, 98.88]